Protein AF-A0A7K8Y4Y0-F1 (afdb_monomer_lite)

Foldseek 3Di:
DVVVVVVVVVVVVVVVVVVVVVVVVVVVVVVVVVVVVVVVVVVVVVVVVVVVVVVVVVVVVVVVVVVVVVVVVVVVVVVVVVVVVVVVVVVVVVVVVPDDDPDDDCVVVVVVVVVVVVVVVVVVVVVVVVVVVVVVVVVVVLVVLLVVVVVLVVVLVVLVVVLVVVVVVPPPPDDSDDDSLVVQDPDPSNDDPVSVVVNVVVVVVVVVVVVVVVVVVVDDDDPPCVVCVVVCVVCPPPVVVVVVVVVVVVVVVVVVVVVVVVVVVVVVVVVVVVVVVVVVVCCVVPVVD

Structure (mmCIF, N/CA/C/O backbone):
data_AF-A0A7K8Y4Y0-F1
#
_entry.id   AF-A0A7K8Y4Y0-F1
#
loop_
_atom_site.group_PDB
_atom_site.id
_atom_site.type_symbol
_atom_site.label_atom_id
_atom_site.label_alt_id
_atom_site.label_comp_id
_atom_site.label_asym_id
_atom_site.label_entity_id
_atom_site.label_seq_id
_atom_site.pdbx_PDB_ins_code
_atom_site.Cartn_x
_atom_site.Cartn_y
_atom_site.Cartn_z
_atom_site.occupancy
_atom_site.B_iso_or_equiv
_atom_site.auth_seq_id
_atom_site.auth_comp_id
_atom_site.auth_asym_id
_atom_site.auth_atom_id
_atom_site.pdbx_PDB_model_num
ATOM 1 N N . HIS A 1 1 ? -58.312 1.455 64.203 1.00 71.88 1 HIS A N 1
ATOM 2 C CA . HIS A 1 1 ? -57.094 0.709 63.830 1.00 71.88 1 HIS A CA 1
ATOM 3 C C . HIS A 1 1 ? -57.215 0.107 62.431 1.00 71.88 1 HIS A C 1
ATOM 5 O O . HIS A 1 1 ? -56.658 0.706 61.529 1.00 71.88 1 HIS A O 1
ATOM 11 N N . ILE A 1 2 ? -58.073 -0.893 62.187 1.00 87.62 2 ILE A N 1
ATOM 12 C CA . ILE A 1 2 ? -58.198 -1.578 60.873 1.00 87.62 2 ILE A CA 1
ATOM 13 C C . ILE A 1 2 ? -58.389 -0.634 59.663 1.00 87.62 2 ILE A C 1
ATOM 15 O O . ILE A 1 2 ? -57.735 -0.811 58.642 1.00 87.62 2 ILE A O 1
ATOM 19 N N . LYS A 1 3 ? -59.248 0.394 59.764 1.00 89.06 3 LYS A N 1
ATOM 20 C CA . LYS A 1 3 ? -59.457 1.369 58.670 1.00 89.06 3 LYS A CA 1
ATOM 21 C C . LYS A 1 3 ? -58.191 2.160 58.311 1.00 89.06 3 LYS A C 1
ATOM 23 O O . LYS A 1 3 ? -57.906 2.348 57.139 1.00 89.06 3 LYS A O 1
ATOM 28 N N . VAL A 1 4 ? -57.424 2.562 59.323 1.00 91.06 4 VAL A N 1
ATOM 29 C CA . VAL A 1 4 ? -56.179 3.327 59.150 1.00 91.06 4 VAL A CA 1
ATOM 30 C C . VAL A 1 4 ? -55.099 2.453 58.509 1.00 91.06 4 VAL A C 1
ATOM 32 O O . VAL A 1 4 ? -54.326 2.927 57.683 1.00 91.06 4 VAL A O 1
ATOM 35 N N . ASP A 1 5 ? -55.055 1.166 58.853 1.00 90.31 5 ASP A N 1
ATOM 36 C CA . ASP A 1 5 ? -54.092 0.225 58.273 1.00 90.31 5 ASP A CA 1
ATOM 37 C C . ASP A 1 5 ? -54.441 -0.119 56.812 1.00 90.31 5 ASP A C 1
ATOM 39 O O . ASP A 1 5 ? -53.549 -0.200 55.968 1.00 90.31 5 ASP A O 1
ATOM 43 N N . LEU A 1 6 ? -55.736 -0.218 56.483 1.00 92.88 6 LEU A N 1
ATOM 44 C CA . LEU A 1 6 ? -56.234 -0.333 55.104 1.00 92.88 6 LEU A CA 1
ATOM 45 C C . LEU A 1 6 ? -55.894 0.895 54.251 1.00 92.88 6 LEU A C 1
ATOM 47 O O . LEU A 1 6 ? -55.475 0.749 53.106 1.00 92.88 6 LEU A O 1
ATOM 51 N N . GLU A 1 7 ? -56.051 2.102 54.794 1.00 94.25 7 GLU A N 1
ATOM 52 C CA . GLU A 1 7 ? -55.698 3.345 54.097 1.00 94.25 7 GLU A CA 1
ATOM 53 C C . GLU A 1 7 ? -54.195 3.434 53.818 1.00 94.25 7 GLU A C 1
ATOM 55 O O . GLU A 1 7 ? -53.803 3.782 52.706 1.00 94.25 7 GLU A O 1
ATOM 60 N N . LYS A 1 8 ? -53.350 3.046 54.780 1.00 94.19 8 LYS A N 1
ATOM 61 C CA . LYS A 1 8 ? -51.895 2.958 54.577 1.00 94.19 8 LYS A CA 1
ATOM 62 C C . LYS A 1 8 ? -51.529 1.940 53.499 1.00 94.19 8 LYS A C 1
ATOM 64 O O . LYS A 1 8 ? -50.696 2.242 52.654 1.00 94.19 8 LYS A O 1
ATOM 69 N N . LEU A 1 9 ? -52.155 0.760 53.507 1.00 95.12 9 LEU A N 1
ATOM 70 C CA . LEU A 1 9 ? -51.919 -0.272 52.493 1.00 95.12 9 LEU A CA 1
ATOM 71 C C . LEU A 1 9 ? -52.354 0.190 51.095 1.00 95.12 9 LEU A C 1
ATOM 73 O O . LEU A 1 9 ? -51.682 -0.091 50.107 1.00 95.12 9 LEU A O 1
ATOM 77 N N . LYS A 1 10 ? -53.462 0.930 51.007 1.00 95.88 10 LYS A N 1
ATOM 78 C CA . LYS A 1 10 ? -53.913 1.524 49.749 1.00 95.88 10 LYS A CA 1
ATOM 79 C C . LYS A 1 10 ? -52.915 2.564 49.236 1.00 95.88 10 LYS A C 1
ATOM 81 O O . LYS A 1 10 ? -52.526 2.507 48.079 1.00 95.88 10 LYS A O 1
ATOM 86 N N . GLN A 1 11 ? -52.445 3.460 50.104 1.00 96.12 11 GLN A N 1
ATOM 87 C CA . GLN A 1 11 ? -51.452 4.475 49.738 1.00 96.12 11 GLN A CA 1
ATOM 88 C C . GLN A 1 11 ? -50.125 3.860 49.279 1.00 96.12 11 GLN A C 1
ATOM 90 O O . GLN A 1 11 ? -49.528 4.344 48.320 1.00 96.12 11 GLN A O 1
ATOM 95 N N . THR A 1 12 ? -49.655 2.792 49.933 1.00 95.25 12 THR A N 1
ATOM 96 C CA . THR A 1 12 ? -48.433 2.104 49.495 1.00 95.25 12 THR A CA 1
ATOM 97 C C . THR A 1 12 ? -48.635 1.402 48.160 1.00 95.25 12 THR A C 1
ATOM 99 O O . THR A 1 12 ? -47.739 1.457 47.323 1.00 95.25 12 THR A O 1
ATOM 102 N N . TYR A 1 13 ? -49.796 0.786 47.930 1.00 96.31 13 TYR A N 1
ATOM 103 C CA . TYR A 1 13 ? -50.128 0.178 46.644 1.00 96.31 13 TYR A CA 1
ATOM 104 C C . TYR A 1 13 ? -50.192 1.220 45.518 1.00 96.31 13 TYR A C 1
ATOM 106 O O . TYR A 1 13 ? -49.522 1.049 44.502 1.00 96.31 13 TYR A O 1
ATOM 114 N N . ASP A 1 14 ? -50.908 2.328 45.727 1.00 97.00 14 ASP A N 1
ATOM 115 C CA . ASP A 1 14 ? -51.029 3.416 44.750 1.00 97.00 14 ASP A CA 1
ATOM 116 C C . ASP A 1 14 ? -49.648 4.012 44.412 1.00 97.00 14 ASP A C 1
ATOM 118 O O . ASP A 1 14 ? -49.336 4.245 43.245 1.00 97.00 14 ASP A O 1
ATOM 122 N N . TRP A 1 15 ? -48.771 4.176 45.411 1.00 96.44 15 TRP A N 1
ATOM 123 C CA . TRP A 1 15 ? -47.392 4.632 45.201 1.00 96.44 15 TRP A CA 1
ATOM 124 C C . TRP A 1 15 ? -46.554 3.639 44.382 1.00 96.44 15 TRP A C 1
ATOM 126 O O . TRP A 1 15 ? -45.823 4.038 43.474 1.00 96.44 15 TRP A O 1
ATOM 136 N N . GLN A 1 16 ? -46.650 2.338 44.678 1.00 96.00 16 GLN A N 1
ATOM 137 C CA . GLN A 1 16 ? -45.953 1.306 43.901 1.00 96.00 16 GLN A CA 1
ATOM 138 C C . GLN A 1 16 ? -46.466 1.263 42.461 1.00 96.00 16 GLN A C 1
ATOM 140 O O . GLN A 1 16 ? -45.670 1.113 41.534 1.00 96.00 16 GLN A O 1
ATOM 145 N N . GLN A 1 17 ? -47.776 1.424 42.267 1.00 95.75 17 GLN A N 1
ATOM 146 C CA . GLN A 1 17 ? -48.387 1.431 40.947 1.00 95.75 17 GLN A CA 1
ATOM 147 C C . GLN A 1 17 ? -47.933 2.643 40.124 1.00 95.75 17 GLN A C 1
ATOM 149 O O . GLN A 1 17 ? -47.466 2.456 39.003 1.00 95.75 17 GLN A O 1
ATOM 154 N N . GLN A 1 18 ? -47.931 3.848 40.701 1.00 97.25 18 GLN A N 1
ATOM 155 C CA . GLN A 1 18 ? -47.386 5.044 40.045 1.00 97.25 18 GLN A CA 1
ATOM 156 C C . GLN A 1 18 ? -45.913 4.867 39.664 1.00 97.25 18 GLN A C 1
ATOM 158 O O . GLN A 1 18 ? -45.517 5.160 38.540 1.00 97.25 18 GLN A O 1
ATOM 163 N N . LYS A 1 19 ? -45.097 4.299 40.560 1.00 97.69 19 LYS A N 1
ATOM 164 C CA . LYS A 1 19 ? -43.681 4.034 40.280 1.00 97.69 19 LYS A CA 1
ATOM 165 C C . LYS A 1 19 ? -43.483 3.033 39.137 1.00 97.69 19 LYS A C 1
ATOM 167 O O . LYS A 1 19 ? -42.515 3.140 38.383 1.00 97.69 19 LYS A O 1
ATOM 172 N N . LEU A 1 20 ? -44.353 2.030 39.014 1.00 97.00 20 LEU A N 1
ATOM 173 C CA . LEU A 1 20 ? -44.316 1.087 37.894 1.00 97.00 20 LEU A CA 1
ATOM 174 C C . LEU A 1 20 ? -44.742 1.758 36.586 1.00 97.00 20 LEU A C 1
ATOM 176 O O . LEU A 1 20 ? -44.062 1.571 35.581 1.00 97.00 20 LEU A O 1
ATOM 180 N N . GLU A 1 21 ? -45.802 2.564 36.606 1.00 97.19 21 GLU A N 1
ATOM 181 C CA . GLU A 1 21 ? -46.273 3.330 35.446 1.00 97.19 21 GLU A CA 1
ATOM 182 C C . GLU A 1 21 ? -45.193 4.299 34.942 1.00 97.19 21 GLU A C 1
ATOM 184 O O . GLU A 1 21 ? -44.878 4.306 33.754 1.00 97.19 21 GLU A O 1
ATOM 189 N N . GLU A 1 22 ? -44.532 5.032 35.840 1.00 97.19 22 GLU A N 1
ATOM 190 C CA . GLU A 1 22 ? -43.395 5.896 35.500 1.00 97.19 22 GLU A CA 1
ATOM 191 C C . GLU A 1 22 ? -42.244 5.110 34.860 1.00 97.19 22 GLU A C 1
ATOM 193 O O . GLU A 1 22 ? -41.694 5.531 33.841 1.00 97.19 22 GLU A O 1
ATOM 198 N N . ARG A 1 23 ? -41.891 3.940 35.410 1.00 97.56 23 ARG A N 1
ATOM 199 C CA . ARG A 1 23 ? -40.841 3.084 34.834 1.00 97.56 23 ARG A CA 1
ATOM 200 C C . ARG A 1 23 ? -41.213 2.568 33.449 1.00 97.56 23 ARG A C 1
ATOM 202 O O . ARG A 1 23 ? -40.344 2.523 32.583 1.00 97.56 23 ARG A O 1
ATOM 209 N N . VAL A 1 24 ? -42.470 2.182 33.234 1.00 97.56 24 VAL A N 1
ATOM 210 C CA . VAL A 1 24 ? -42.957 1.751 31.916 1.00 97.56 24 VAL A CA 1
ATOM 211 C C . VAL A 1 24 ? -42.871 2.904 30.922 1.00 97.56 24 VAL A C 1
ATOM 213 O O . VAL A 1 24 ? -42.318 2.717 29.843 1.00 97.56 24 VAL A O 1
ATOM 216 N N . LEU A 1 25 ? -43.294 4.109 31.310 1.00 98.06 25 LEU A N 1
ATOM 217 C CA . LEU A 1 25 ? -43.200 5.295 30.457 1.00 98.06 25 LEU A CA 1
ATOM 218 C C . LEU A 1 25 ? -41.751 5.645 30.086 1.00 98.06 25 LEU A C 1
ATOM 220 O O . LEU A 1 25 ? -41.491 6.033 28.947 1.00 98.06 25 LEU A O 1
ATOM 224 N N . VAL A 1 26 ? -40.798 5.512 31.016 1.00 97.94 26 VAL A N 1
ATOM 225 C CA . VAL A 1 26 ? -39.369 5.716 30.715 1.00 97.94 26 VAL A CA 1
ATOM 226 C C . VAL A 1 26 ? -38.868 4.654 29.735 1.00 97.94 26 VAL A C 1
ATOM 228 O O . VAL A 1 26 ? -38.297 5.013 28.707 1.00 97.94 26 VAL A O 1
ATOM 231 N N . MET A 1 27 ? -39.149 3.371 29.984 1.00 97.19 27 MET A N 1
ATOM 232 C CA . MET A 1 27 ? -38.742 2.287 29.080 1.00 97.19 27 MET A CA 1
ATOM 233 C C . MET A 1 27 ? -39.359 2.425 27.679 1.00 97.19 27 MET A C 1
ATOM 235 O O . MET A 1 27 ? -38.704 2.127 26.683 1.00 97.19 27 MET A O 1
ATOM 239 N N . GLU A 1 28 ? -40.606 2.889 27.569 1.00 96.94 28 GLU A N 1
ATOM 240 C CA . GLU A 1 28 ? -41.256 3.140 26.279 1.00 96.94 28 GLU A CA 1
ATOM 241 C C . GLU A 1 28 ? -40.580 4.272 25.499 1.00 96.94 28 GLU A C 1
ATOM 243 O O . GLU A 1 28 ? -40.384 4.140 24.287 1.00 96.94 28 GLU A O 1
ATOM 248 N N . LYS A 1 29 ? -40.179 5.356 26.178 1.00 97.56 29 LYS A N 1
ATOM 249 C CA . LYS A 1 29 ? -39.416 6.450 25.558 1.00 97.56 29 LYS A CA 1
ATOM 250 C C . LYS A 1 29 ? -38.047 5.975 25.083 1.00 97.56 29 LYS A C 1
ATOM 252 O O . LYS A 1 29 ? -37.715 6.179 23.918 1.00 97.56 29 LYS A O 1
ATOM 257 N N . GLU A 1 30 ? -37.305 5.266 25.932 1.00 96.50 30 GLU A N 1
ATOM 258 C CA . GLU A 1 30 ? -36.001 4.691 25.575 1.00 96.50 30 GLU A CA 1
ATOM 259 C C . GLU A 1 30 ? -36.117 3.735 24.377 1.00 96.50 30 GLU A C 1
ATOM 261 O O . GLU A 1 30 ? -35.302 3.773 23.453 1.00 96.50 30 GLU A O 1
ATOM 266 N N . LEU A 1 31 ? -37.174 2.916 24.328 1.00 97.31 31 LEU A N 1
ATOM 267 C CA . LEU A 1 31 ? -37.431 2.017 23.20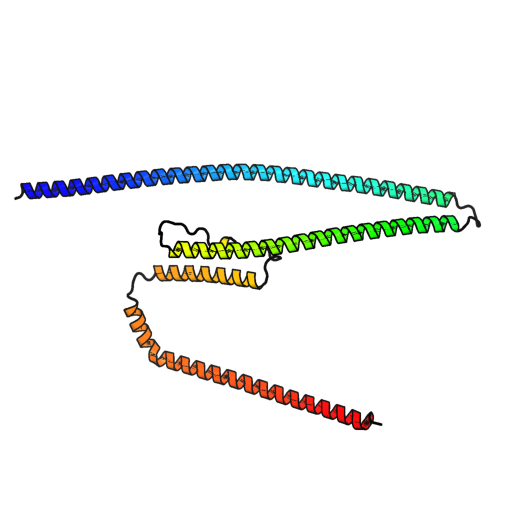5 1.00 97.31 31 LEU A CA 1
ATOM 268 C C . LEU A 1 31 ? -37.736 2.781 21.908 1.00 97.31 31 LEU A C 1
ATOM 270 O O . LEU A 1 31 ? -37.295 2.367 20.833 1.00 97.31 31 LEU A O 1
ATOM 274 N N . GLN A 1 32 ? -38.507 3.868 21.974 1.00 97.06 32 GLN A N 1
ATOM 275 C CA . GLN A 1 32 ? -38.792 4.707 20.807 1.00 97.06 32 GLN A CA 1
ATOM 276 C C . GLN A 1 32 ? -37.529 5.406 20.294 1.00 97.06 32 GLN A C 1
ATOM 278 O O . GLN A 1 32 ? -37.281 5.400 19.086 1.00 97.06 32 GLN A O 1
ATOM 283 N N . GLU A 1 33 ? -36.700 5.935 21.191 1.00 97.12 33 GLU A N 1
ATOM 284 C CA . GLU A 1 33 ? -35.416 6.551 20.849 1.00 97.12 33 GLU A CA 1
ATOM 285 C C . GLU A 1 33 ? -34.460 5.533 20.213 1.00 97.12 33 GLU A C 1
ATOM 287 O O . GLU A 1 33 ? -33.914 5.786 19.136 1.00 97.12 33 GLU A O 1
ATOM 292 N N . ALA A 1 34 ? -34.334 4.335 20.791 1.00 96.31 34 ALA A N 1
ATOM 293 C CA . ALA A 1 34 ? -33.519 3.258 20.231 1.00 96.31 34 ALA A CA 1
ATOM 294 C C . ALA A 1 34 ? -33.995 2.829 18.832 1.00 96.31 34 ALA A C 1
ATOM 296 O O . ALA A 1 34 ? -33.180 2.591 17.933 1.00 96.31 34 ALA A O 1
ATOM 297 N N . LYS A 1 35 ? -35.315 2.777 18.602 1.00 97.44 35 LYS A N 1
ATOM 298 C CA . LYS A 1 35 ? -35.889 2.498 17.275 1.00 97.44 35 LYS A CA 1
ATOM 299 C C . LYS A 1 35 ? -35.577 3.611 16.276 1.00 97.44 35 LYS A C 1
ATOM 301 O O . LYS A 1 35 ? -35.200 3.305 15.147 1.00 97.44 35 LYS A O 1
ATOM 306 N N . ALA A 1 36 ? -35.682 4.876 16.680 1.00 97.31 36 ALA A N 1
ATOM 307 C CA . ALA A 1 36 ? -35.348 6.014 15.827 1.00 97.31 36 ALA A CA 1
ATOM 308 C C . ALA A 1 36 ? -33.860 6.015 15.437 1.00 97.31 36 ALA A C 1
ATOM 310 O O . ALA A 1 36 ? -33.528 6.163 14.262 1.00 97.31 36 ALA A O 1
ATOM 311 N N . VAL A 1 37 ? -32.959 5.771 16.394 1.00 97.50 37 VAL A N 1
ATOM 312 C CA . VAL A 1 37 ? -31.513 5.653 16.136 1.00 97.50 37 VAL A CA 1
ATOM 313 C C . VAL A 1 37 ? -31.217 4.495 15.181 1.00 97.50 37 VAL A C 1
ATOM 315 O O . VAL A 1 37 ? -30.437 4.666 14.244 1.00 97.50 37 VAL A O 1
ATOM 318 N N . THR A 1 38 ? -31.872 3.347 15.369 1.00 96.38 38 THR A N 1
ATOM 319 C CA . THR A 1 38 ? -31.721 2.177 14.488 1.00 96.38 38 THR A CA 1
ATOM 320 C C . THR A 1 38 ? -32.231 2.451 13.070 1.00 96.38 38 THR A C 1
ATOM 322 O O . THR A 1 38 ? -31.584 2.080 12.094 1.00 96.38 38 THR A O 1
ATOM 325 N N . GLY A 1 39 ? -33.363 3.144 12.924 1.00 97.50 39 GLY A N 1
ATOM 326 C CA . GLY A 1 39 ? -33.871 3.562 11.615 1.00 97.50 39 GLY A CA 1
ATOM 327 C C . GLY A 1 39 ? -32.926 4.541 10.911 1.00 97.50 39 GLY A C 1
ATOM 328 O O . GLY A 1 39 ? -32.612 4.371 9.734 1.00 97.50 39 GLY A O 1
ATOM 329 N N . ASN A 1 40 ? -32.396 5.519 11.648 1.00 97.00 40 ASN A N 1
ATOM 330 C CA . ASN A 1 40 ? -31.439 6.490 11.120 1.00 97.00 40 ASN A CA 1
ATOM 331 C C . ASN A 1 40 ? -30.119 5.829 10.692 1.00 97.00 40 ASN A C 1
ATOM 333 O O . ASN A 1 40 ? -29.533 6.215 9.679 1.00 97.00 40 ASN A O 1
ATOM 337 N N . SER A 1 41 ? -29.626 4.839 11.444 1.00 95.38 41 SER A N 1
ATOM 338 C CA . SER A 1 41 ? -28.418 4.099 11.063 1.00 95.38 41 SER A CA 1
ATOM 339 C C . SER A 1 41 ? -28.653 3.235 9.823 1.00 95.38 41 SER A C 1
ATOM 341 O O . SER A 1 41 ? -27.812 3.233 8.927 1.00 95.38 41 SER A O 1
ATOM 343 N N . GLN A 1 42 ? -29.815 2.586 9.706 1.00 96.44 42 GLN A N 1
ATOM 344 C CA . GLN A 1 42 ? -30.203 1.847 8.501 1.00 96.44 42 GLN A CA 1
ATOM 345 C C . GLN A 1 42 ? -30.287 2.751 7.264 1.00 96.44 42 GLN A C 1
ATOM 347 O O . GLN A 1 42 ? -29.740 2.395 6.224 1.00 96.44 42 GLN A O 1
ATOM 352 N N . GLN A 1 43 ? -30.904 3.932 7.369 1.00 97.44 43 GLN A N 1
ATOM 353 C CA . GLN A 1 43 ? -30.962 4.895 6.261 1.00 97.44 43 GLN A CA 1
ATOM 354 C C . GLN A 1 43 ? -29.561 5.323 5.807 1.00 97.44 43 GLN A C 1
ATOM 356 O O . GLN A 1 43 ? -29.253 5.239 4.620 1.00 97.44 43 GLN A O 1
ATOM 361 N N . LYS A 1 44 ? -28.674 5.670 6.750 1.00 98.12 44 LYS A N 1
ATOM 362 C CA . LYS A 1 44 ? -27.274 6.009 6.442 1.00 98.12 44 LYS A CA 1
ATOM 363 C C . LYS A 1 44 ? -26.528 4.862 5.761 1.00 98.12 44 LYS A C 1
ATOM 365 O O . LYS A 1 44 ? -25.754 5.106 4.839 1.00 98.12 44 LYS A O 1
ATOM 370 N N . LEU A 1 45 ? -26.752 3.616 6.186 1.00 97.50 45 LEU A N 1
ATOM 371 C CA . LEU A 1 45 ? -26.154 2.444 5.539 1.00 97.50 45 LEU A CA 1
ATOM 372 C C . LEU A 1 45 ? -26.638 2.287 4.093 1.00 97.50 45 LEU A C 1
ATOM 374 O O . LEU A 1 45 ? -25.831 2.004 3.208 1.00 97.50 45 LEU A O 1
ATOM 378 N N . VAL A 1 46 ? -27.930 2.508 3.833 1.00 98.00 46 VAL A N 1
ATOM 379 C CA . VAL A 1 46 ? -28.488 2.461 2.474 1.00 98.00 46 VAL A CA 1
ATOM 380 C C . VAL A 1 46 ? -27.890 3.568 1.604 1.00 98.00 46 VAL A C 1
ATOM 382 O O . VAL A 1 46 ? -27.417 3.278 0.505 1.00 98.00 46 VAL A O 1
ATOM 385 N N . GLU A 1 47 ? -27.820 4.803 2.100 1.00 97.75 47 GLU A N 1
ATOM 386 C CA . GLU A 1 47 ? -27.189 5.928 1.394 1.00 97.75 47 GLU A CA 1
ATOM 387 C C . GLU A 1 47 ? -25.723 5.633 1.048 1.00 97.75 47 GLU A C 1
ATOM 389 O O . GLU A 1 47 ? -25.307 5.782 -0.103 1.00 97.75 47 GLU A O 1
ATOM 394 N N . GLN A 1 48 ? -24.948 5.137 2.016 1.00 97.94 48 GLN A N 1
ATOM 395 C CA . GLN A 1 48 ? -23.554 4.746 1.799 1.00 97.94 48 GLN A CA 1
ATOM 396 C C . GLN A 1 48 ? -23.431 3.617 0.772 1.00 97.94 48 GLN A C 1
ATOM 398 O O . GLN A 1 48 ? -22.555 3.672 -0.092 1.00 97.94 48 GLN A O 1
ATOM 403 N N . SER A 1 49 ? -24.316 2.617 0.816 1.00 97.06 49 SER A N 1
ATOM 404 C CA . SER A 1 49 ? -24.318 1.521 -0.157 1.00 97.06 49 SER A CA 1
ATOM 405 C C . SER A 1 49 ? -24.607 2.010 -1.582 1.00 97.06 49 SER A C 1
ATOM 407 O O . SER A 1 49 ? -23.934 1.585 -2.521 1.00 97.06 49 SER A O 1
ATOM 409 N N . ALA A 1 50 ? -25.527 2.965 -1.748 1.00 98.12 50 ALA A N 1
ATOM 410 C CA . ALA A 1 50 ? -25.845 3.561 -3.042 1.00 98.12 50 ALA A CA 1
ATOM 411 C C . ALA A 1 50 ? -24.659 4.362 -3.602 1.00 98.12 50 ALA A C 1
ATOM 413 O O . ALA A 1 50 ? -24.302 4.210 -4.773 1.00 98.12 50 ALA A O 1
ATOM 414 N N . VAL A 1 51 ? -23.992 5.155 -2.754 1.00 98.19 51 VAL A N 1
ATOM 415 C CA . VAL A 1 51 ? -22.781 5.893 -3.143 1.00 98.19 51 VAL A CA 1
ATOM 416 C C . VAL A 1 51 ? -21.668 4.928 -3.551 1.00 98.19 51 VAL A C 1
ATOM 418 O O . VAL A 1 51 ? -21.098 5.090 -4.628 1.00 98.19 51 VAL A O 1
ATOM 421 N N . LEU A 1 52 ? -21.403 3.882 -2.764 1.00 97.94 52 LEU A N 1
ATOM 422 C CA . LEU A 1 52 ? -20.384 2.880 -3.092 1.00 97.94 52 LEU A CA 1
ATOM 423 C C . LEU A 1 52 ? -20.647 2.186 -4.434 1.00 97.94 52 LEU A C 1
ATOM 425 O O . LEU A 1 52 ? -19.710 1.976 -5.204 1.00 97.94 52 LEU A O 1
ATOM 429 N N . LEU A 1 53 ? -21.904 1.861 -4.741 1.00 97.81 53 LEU A N 1
ATOM 430 C CA . LEU A 1 53 ? -22.273 1.276 -6.031 1.00 97.81 53 LEU A CA 1
ATOM 431 C C . LEU A 1 53 ? -22.023 2.249 -7.190 1.00 97.81 53 LEU A C 1
ATOM 433 O O . LEU A 1 53 ? -21.460 1.845 -8.207 1.00 97.81 53 LEU A O 1
ATOM 437 N N . SER A 1 54 ? -22.365 3.531 -7.024 1.00 97.69 54 SER A N 1
ATOM 438 C CA . SER A 1 54 ? -22.090 4.555 -8.042 1.00 97.69 54 SER A CA 1
ATOM 439 C C . SER A 1 54 ? -20.587 4.738 -8.290 1.00 97.69 54 SER A C 1
ATOM 441 O O . SER A 1 54 ? -20.144 4.704 -9.437 1.00 97.69 54 SER A O 1
ATOM 443 N N . CYS A 1 55 ? -19.779 4.807 -7.226 1.00 96.88 55 CYS A N 1
ATOM 444 C CA . CYS A 1 55 ? -18.323 4.868 -7.324 1.00 96.88 55 CYS A CA 1
ATOM 445 C C . CYS A 1 55 ? -17.737 3.619 -7.995 1.00 96.88 55 CYS A C 1
ATOM 447 O O . CYS A 1 55 ? -16.804 3.727 -8.786 1.00 96.88 55 CYS A O 1
ATOM 449 N N . ARG A 1 56 ? -18.289 2.430 -7.717 1.00 98.12 56 ARG A N 1
ATOM 450 C CA . ARG A 1 56 ? -17.865 1.182 -8.365 1.00 98.12 56 ARG A CA 1
ATOM 451 C C . ARG A 1 56 ? -18.150 1.191 -9.868 1.00 98.12 56 ARG A C 1
ATOM 453 O O . ARG A 1 56 ? -17.296 0.744 -10.626 1.00 98.12 56 ARG A O 1
ATOM 460 N N . SER A 1 57 ? -19.303 1.709 -10.294 1.00 97.69 57 SER A N 1
ATOM 461 C CA . SER A 1 57 ? -19.629 1.869 -11.721 1.00 97.69 57 SER A CA 1
ATOM 462 C C . SER A 1 57 ? -18.645 2.813 -12.411 1.00 97.69 57 SER A C 1
ATOM 464 O O . SER A 1 57 ? -18.060 2.460 -13.430 1.00 97.69 57 SER A O 1
ATOM 466 N N . GLN A 1 58 ? -18.387 3.978 -11.809 1.00 98.06 58 GLN A N 1
ATOM 467 C CA . GLN A 1 58 ? -17.436 4.957 -12.346 1.00 98.06 58 GLN A CA 1
ATOM 468 C C . GLN A 1 58 ? -16.016 4.391 -12.449 1.00 98.06 58 GLN A C 1
ATOM 470 O O . GLN A 1 58 ? -15.318 4.641 -13.427 1.00 98.06 58 GLN A O 1
ATOM 475 N N . LEU A 1 59 ? -15.584 3.601 -11.461 1.00 97.56 59 LEU A N 1
ATOM 476 C CA . LEU A 1 59 ? -14.291 2.925 -11.514 1.00 97.56 59 LEU A CA 1
ATOM 477 C C . LEU A 1 59 ? -14.207 1.984 -12.724 1.00 97.56 59 LEU A C 1
ATOM 479 O O . LEU A 1 59 ? -13.229 2.042 -13.463 1.00 97.56 59 LEU A O 1
ATOM 483 N N . GLN A 1 60 ? -15.241 1.172 -12.958 1.00 98.31 60 GLN A N 1
ATOM 484 C CA . GLN A 1 60 ? -15.290 0.258 -14.104 1.00 98.31 60 GLN A CA 1
ATOM 485 C C . GLN A 1 60 ? -15.279 1.001 -15.446 1.00 98.31 60 GLN A C 1
ATOM 487 O O . GLN A 1 60 ? -14.609 0.566 -16.383 1.00 98.31 60 GLN A O 1
ATOM 492 N N . GLU A 1 61 ? -15.983 2.130 -15.545 1.00 98.12 61 GLU A N 1
ATOM 493 C CA . GLU A 1 61 ? -15.968 2.987 -16.736 1.00 98.12 61 GLU A CA 1
ATOM 494 C C . GLU A 1 61 ? -14.559 3.527 -17.017 1.00 98.12 61 GLU A C 1
ATOM 496 O O . GLU A 1 61 ? -14.040 3.368 -18.123 1.00 98.12 61 GLU A O 1
ATOM 501 N N . VAL A 1 62 ? -13.894 4.083 -16.000 1.00 97.81 62 VAL A N 1
ATOM 502 C CA . VAL A 1 62 ? -12.528 4.613 -16.126 1.00 97.81 62 VAL A CA 1
ATOM 503 C C . VAL A 1 62 ? -11.518 3.503 -16.438 1.00 97.81 62 VAL A C 1
ATOM 505 O O . VAL A 1 62 ? -10.593 3.706 -17.227 1.00 97.81 62 VAL A O 1
ATOM 508 N N . GLU A 1 63 ? -11.680 2.310 -15.866 1.00 97.62 63 GLU A N 1
ATOM 509 C CA . GLU A 1 63 ? -10.859 1.138 -16.190 1.00 97.62 63 GLU A CA 1
ATOM 510 C C . GLU A 1 63 ? -11.023 0.721 -17.660 1.00 97.62 63 GLU A C 1
ATOM 512 O O . GLU A 1 63 ? -10.027 0.474 -18.352 1.00 97.62 63 GLU A O 1
ATOM 517 N N . ALA A 1 64 ? -12.258 0.705 -18.169 1.00 98.00 64 ALA A N 1
ATOM 518 C CA . ALA A 1 64 ? -12.539 0.413 -19.570 1.00 98.00 64 ALA A CA 1
ATOM 519 C C . ALA A 1 64 ? -11.930 1.475 -20.502 1.00 98.00 64 ALA A C 1
ATOM 521 O O . ALA A 1 64 ? -11.271 1.125 -21.487 1.00 98.00 64 ALA A O 1
ATOM 522 N N . GLU A 1 65 ? -12.058 2.762 -20.178 1.00 98.12 65 GLU A N 1
ATOM 523 C CA . GLU A 1 65 ? -11.422 3.848 -20.931 1.00 98.12 65 GLU A CA 1
ATOM 524 C C . GLU A 1 65 ? -9.895 3.742 -20.928 1.00 98.12 65 GLU A C 1
ATOM 526 O O . GLU A 1 65 ? -9.262 3.890 -21.976 1.00 98.12 65 GLU A O 1
ATOM 531 N N . ASN A 1 66 ? -9.291 3.416 -19.784 1.00 97.62 66 ASN A N 1
ATOM 532 C CA . ASN A 1 66 ? -7.851 3.205 -19.676 1.00 97.62 66 ASN A CA 1
ATOM 533 C C . ASN A 1 66 ? -7.402 2.055 -20.588 1.00 97.62 66 ASN A C 1
ATOM 535 O O . ASN A 1 66 ? -6.467 2.218 -21.373 1.00 97.62 66 ASN A O 1
ATOM 539 N N . SER A 1 67 ? -8.121 0.929 -20.576 1.00 97.81 67 SER A N 1
ATOM 540 C CA . SER A 1 67 ? -7.831 -0.198 -21.471 1.00 97.81 67 SER A CA 1
ATOM 541 C C . SER A 1 67 ? -7.919 0.199 -22.954 1.00 97.81 67 SER A C 1
ATOM 543 O O . SER A 1 67 ? -7.031 -0.129 -23.746 1.00 97.81 67 SER A O 1
ATOM 545 N N . ARG A 1 68 ? -8.925 1.003 -23.326 1.00 98.44 68 ARG A N 1
ATOM 546 C CA . ARG A 1 68 ? -9.107 1.518 -24.688 1.00 98.44 68 ARG A CA 1
ATOM 547 C C . ARG A 1 68 ? -7.972 2.456 -25.100 1.00 98.44 68 ARG A C 1
ATOM 549 O O . ARG A 1 68 ? -7.449 2.337 -26.208 1.00 98.44 68 ARG A O 1
ATOM 556 N N . LEU A 1 69 ? -7.566 3.371 -24.222 1.00 98.06 69 LEU A N 1
ATOM 557 C CA . LEU A 1 69 ? -6.453 4.289 -24.476 1.00 98.06 69 LEU A CA 1
ATOM 558 C C . LEU A 1 69 ? -5.118 3.547 -24.590 1.00 98.06 69 LEU A C 1
ATOM 560 O O . LEU A 1 69 ? -4.309 3.874 -25.460 1.00 98.06 69 LEU A O 1
ATOM 564 N N . GLN A 1 70 ? -4.898 2.513 -23.775 1.00 96.56 70 GLN A N 1
ATOM 565 C CA . GLN A 1 70 ? -3.714 1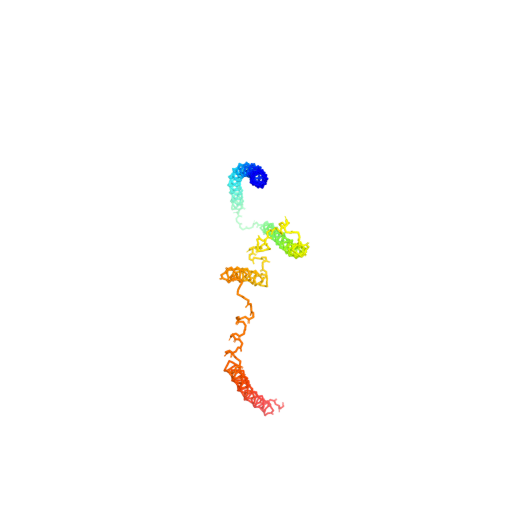.661 -23.878 1.00 96.56 70 GLN A CA 1
ATOM 566 C C . GLN A 1 70 ? -3.640 0.943 -25.227 1.00 96.56 70 GLN A C 1
ATOM 568 O O . GLN A 1 70 ? -2.567 0.897 -25.832 1.00 96.56 70 GLN A O 1
ATOM 573 N N . LEU A 1 71 ? -4.761 0.409 -25.724 1.00 98.19 71 LEU A N 1
ATOM 574 C CA . LEU A 1 71 ? -4.817 -0.191 -27.059 1.00 98.19 71 LEU A CA 1
ATOM 575 C C . LEU A 1 71 ? -4.507 0.843 -28.143 1.00 98.19 71 LEU A C 1
ATOM 577 O O . LEU A 1 71 ? -3.652 0.596 -28.992 1.00 98.19 71 LEU A O 1
ATOM 581 N N . ARG A 1 72 ? -5.099 2.039 -28.057 1.00 97.94 72 ARG A N 1
ATOM 582 C CA . ARG A 1 72 ? -4.850 3.100 -29.037 1.00 97.94 72 ARG A CA 1
ATOM 583 C C . ARG A 1 72 ? -3.387 3.545 -29.072 1.00 97.94 72 ARG A C 1
ATOM 585 O O . ARG A 1 72 ? -2.848 3.815 -30.143 1.00 97.94 72 ARG A O 1
ATOM 592 N N . LEU A 1 73 ? -2.732 3.602 -27.914 1.00 97.38 73 LEU A N 1
ATOM 593 C CA . LEU A 1 73 ? -1.306 3.909 -27.819 1.00 97.38 73 LEU A CA 1
ATOM 594 C C . LEU A 1 73 ? -0.450 2.810 -28.462 1.00 97.38 73 LEU A C 1
ATOM 596 O O . LEU A 1 73 ? 0.521 3.131 -29.145 1.00 97.38 73 LEU A O 1
ATOM 600 N N . LYS A 1 74 ? -0.813 1.532 -28.281 1.00 97.62 74 LYS A N 1
ATOM 601 C CA . LYS A 1 74 ? -0.120 0.405 -28.926 1.00 97.62 74 LYS A CA 1
ATOM 602 C C . LYS A 1 74 ? -0.230 0.482 -30.446 1.00 97.62 74 LYS A C 1
ATOM 604 O O . LYS A 1 74 ? 0.810 0.449 -31.097 1.00 97.62 74 LYS A O 1
ATOM 609 N N . GLU A 1 75 ? -1.439 0.659 -30.980 1.00 97.44 75 GLU A N 1
ATOM 610 C CA . GLU A 1 75 ? -1.687 0.834 -32.421 1.00 97.44 75 GLU A CA 1
ATOM 611 C C . GLU A 1 75 ? -0.841 1.971 -32.993 1.00 97.44 75 GLU A C 1
ATOM 613 O O . GLU A 1 75 ? -0.065 1.768 -33.921 1.00 97.44 75 GLU A O 1
ATOM 618 N N . LEU A 1 76 ? -0.916 3.153 -32.375 1.00 97.56 76 LEU A N 1
ATOM 619 C CA . LEU A 1 76 ? -0.182 4.318 -32.848 1.00 97.56 76 LEU A CA 1
ATOM 620 C C . LEU A 1 76 ? 1.338 4.101 -32.767 1.00 97.56 76 LEU A C 1
ATOM 622 O O . LEU A 1 76 ? 2.076 4.515 -33.659 1.00 97.56 76 LEU A O 1
ATOM 626 N N . SER A 1 77 ? 1.823 3.438 -31.712 1.00 95.19 77 SER A N 1
ATOM 627 C CA . SER A 1 77 ? 3.243 3.098 -31.588 1.00 95.19 77 SER A CA 1
ATOM 628 C C . SER A 1 77 ? 3.705 2.153 -32.694 1.00 95.19 77 SER A C 1
ATOM 630 O O . SER A 1 77 ? 4.820 2.303 -33.191 1.00 95.19 77 SER A O 1
ATOM 632 N N . GLU A 1 78 ? 2.854 1.209 -33.092 1.00 97.19 78 GLU A N 1
ATOM 633 C CA . GLU A 1 78 ? 3.151 0.268 -34.163 1.00 97.19 78 GLU A CA 1
ATOM 634 C C . GLU A 1 78 ? 3.134 0.963 -35.521 1.00 97.19 78 GLU A C 1
ATOM 636 O O . GLU A 1 78 ? 4.099 0.837 -36.266 1.00 97.19 78 GLU A O 1
ATOM 641 N N . ASP A 1 79 ? 2.147 1.822 -35.786 1.00 96.50 79 ASP A N 1
ATOM 642 C CA . ASP A 1 79 ? 2.110 2.658 -36.990 1.00 96.50 79 ASP A CA 1
ATOM 643 C C . ASP A 1 79 ? 3.388 3.498 -37.140 1.00 96.50 79 ASP A C 1
ATOM 645 O O . ASP A 1 79 ? 3.967 3.584 -38.229 1.00 96.50 79 ASP A O 1
ATOM 649 N N . TYR A 1 80 ? 3.870 4.102 -36.045 1.00 94.50 80 TYR A N 1
ATOM 650 C CA . TYR A 1 80 ? 5.136 4.837 -36.051 1.00 94.50 80 TYR A CA 1
ATOM 651 C C . TYR A 1 80 ? 6.330 3.926 -36.345 1.00 94.50 80 TYR A C 1
ATOM 653 O O . TYR A 1 80 ? 7.185 4.300 -37.151 1.00 94.50 80 TYR A O 1
ATOM 661 N N . ARG A 1 81 ? 6.393 2.729 -35.746 1.00 95.19 81 ARG A N 1
ATOM 662 C CA . ARG A 1 81 ? 7.451 1.748 -36.040 1.00 95.19 81 ARG A CA 1
ATOM 663 C C . ARG A 1 81 ? 7.414 1.303 -37.499 1.00 95.19 81 ARG A C 1
ATOM 665 O O . ARG A 1 81 ? 8.463 1.289 -38.139 1.00 95.19 81 ARG A O 1
ATOM 672 N N . CYS A 1 82 ? 6.236 1.008 -38.049 1.00 94.06 82 CYS A N 1
ATOM 673 C CA . CYS A 1 82 ? 6.065 0.610 -39.443 1.00 94.06 82 CYS A CA 1
ATOM 674 C C . CYS A 1 82 ? 6.526 1.709 -40.405 1.00 94.06 82 CYS A C 1
ATOM 676 O O . CYS A 1 82 ? 7.300 1.423 -41.318 1.00 94.06 82 CYS A O 1
ATOM 678 N N . ARG A 1 83 ? 6.119 2.969 -40.182 1.00 96.69 83 ARG A N 1
ATOM 679 C CA . ARG A 1 83 ? 6.554 4.111 -41.010 1.00 96.69 83 ARG A CA 1
ATOM 680 C C . ARG A 1 83 ? 8.063 4.319 -40.943 1.00 96.69 83 ARG A C 1
ATOM 682 O O . ARG A 1 83 ? 8.694 4.481 -41.981 1.00 96.69 83 ARG A O 1
ATOM 689 N N . LEU A 1 84 ? 8.652 4.259 -39.748 1.00 94.75 84 LEU 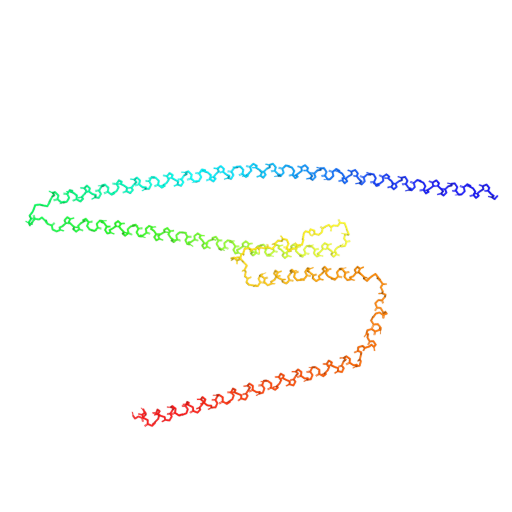A N 1
ATOM 690 C CA . LEU A 1 84 ? 10.104 4.356 -39.576 1.00 94.75 84 LEU A CA 1
ATOM 691 C C . LEU A 1 84 ? 10.840 3.222 -40.296 1.00 94.75 84 LEU A C 1
ATOM 693 O O . LEU A 1 84 ? 11.819 3.473 -40.991 1.00 94.75 84 LEU A O 1
ATOM 697 N N . ALA A 1 85 ? 10.354 1.985 -40.181 1.00 91.75 85 ALA A N 1
ATOM 698 C CA . ALA A 1 85 ? 10.933 0.843 -40.878 1.00 91.75 85 ALA A CA 1
ATOM 699 C C . ALA A 1 85 ? 10.819 0.976 -42.404 1.00 91.75 85 ALA A C 1
ATOM 701 O O . ALA A 1 85 ? 11.716 0.532 -43.117 1.00 91.75 85 ALA A O 1
ATOM 702 N N . GLN A 1 86 ? 9.732 1.570 -42.905 1.00 91.25 86 GLN A N 1
ATOM 703 C CA . GLN A 1 86 ? 9.560 1.876 -44.324 1.00 91.25 86 GLN A CA 1
ATOM 704 C C . GLN A 1 86 ? 10.583 2.927 -44.774 1.00 91.25 86 GLN A C 1
ATOM 706 O O . GLN A 1 86 ? 11.331 2.664 -45.704 1.00 91.25 86 GLN A O 1
ATOM 711 N N . TYR A 1 87 ? 10.719 4.043 -44.047 1.00 92.75 87 TYR A N 1
ATOM 712 C CA . TYR A 1 87 ? 11.713 5.075 -44.361 1.00 92.75 87 TYR A CA 1
ATOM 713 C C . TYR A 1 87 ? 13.148 4.547 -44.328 1.00 92.75 87 TYR A C 1
ATOM 715 O O . TYR A 1 87 ? 13.950 4.902 -45.185 1.00 92.75 87 TYR A O 1
ATOM 723 N N . LEU A 1 88 ? 13.482 3.676 -43.372 1.00 91.62 88 LEU A N 1
ATOM 724 C CA . LEU A 1 88 ? 14.791 3.021 -43.326 1.00 91.62 88 LEU A CA 1
ATOM 725 C C . LEU A 1 88 ? 15.011 2.091 -44.525 1.00 91.62 88 LEU A C 1
ATOM 727 O O . LEU A 1 88 ? 16.108 2.076 -45.079 1.00 91.62 88 LEU A O 1
ATOM 731 N N . ARG A 1 89 ? 13.983 1.343 -44.945 1.00 87.00 89 ARG A N 1
ATOM 732 C CA . ARG A 1 89 ? 14.032 0.508 -46.155 1.00 87.00 89 ARG A CA 1
ATOM 733 C C . ARG A 1 89 ? 14.197 1.351 -47.417 1.00 87.00 89 ARG A C 1
ATOM 735 O O . ARG A 1 89 ? 15.040 1.019 -48.242 1.00 87.00 89 ARG A O 1
ATOM 742 N N . ASP A 1 90 ? 13.461 2.450 -47.536 1.00 89.25 90 ASP A N 1
ATOM 743 C CA . ASP A 1 90 ? 13.543 3.363 -48.678 1.00 89.25 90 ASP A CA 1
ATOM 744 C C . ASP A 1 90 ? 14.919 4.046 -48.742 1.00 89.25 90 ASP A C 1
ATOM 746 O O . ASP A 1 90 ? 15.511 4.153 -49.815 1.00 89.25 90 ASP A O 1
ATOM 750 N N . LEU A 1 91 ? 15.481 4.440 -47.592 1.00 87.81 91 LEU A N 1
ATOM 751 C CA . LEU A 1 91 ? 16.851 4.955 -47.487 1.00 87.81 91 LEU A CA 1
ATOM 752 C C . LEU A 1 91 ? 17.893 3.897 -47.867 1.00 87.81 91 LEU A C 1
ATOM 754 O O . LEU A 1 91 ? 18.830 4.216 -48.593 1.00 87.81 91 LEU A O 1
ATOM 758 N N . ALA A 1 92 ? 17.740 2.650 -47.415 1.00 81.50 92 ALA A N 1
ATOM 759 C CA . ALA A 1 92 ? 18.642 1.560 -47.782 1.00 81.50 92 ALA A CA 1
ATOM 760 C C . ALA A 1 92 ? 18.592 1.272 -49.291 1.00 81.50 92 ALA A C 1
ATOM 762 O O . ALA A 1 92 ? 19.630 1.268 -49.944 1.00 81.50 92 ALA A O 1
ATOM 763 N N . ALA A 1 93 ? 17.393 1.158 -49.871 1.00 79.62 93 ALA A N 1
ATOM 764 C CA . ALA A 1 93 ? 17.203 0.975 -51.309 1.00 79.62 93 ALA A CA 1
ATOM 765 C C . ALA A 1 93 ? 17.756 2.158 -52.121 1.00 79.62 93 ALA A C 1
ATOM 767 O O . ALA A 1 93 ? 18.359 1.966 -53.178 1.00 79.62 93 ALA A O 1
ATOM 768 N N . TYR A 1 94 ? 17.610 3.388 -51.615 1.00 81.06 94 TYR A N 1
ATOM 769 C CA . TYR A 1 94 ? 18.236 4.563 -52.211 1.00 81.06 94 TYR A CA 1
ATOM 770 C C . TYR A 1 94 ? 19.763 4.441 -52.201 1.00 81.06 94 TYR A C 1
ATOM 772 O O . TYR A 1 94 ? 20.382 4.653 -53.239 1.00 81.06 94 TYR A O 1
ATOM 780 N N . MET A 1 95 ? 20.371 4.049 -51.079 1.00 74.56 95 MET A N 1
ATOM 781 C CA . MET A 1 95 ? 21.821 3.841 -50.963 1.00 74.56 95 MET A CA 1
ATOM 782 C C . MET A 1 95 ? 22.332 2.727 -51.887 1.00 74.56 95 MET A C 1
ATOM 784 O O . MET A 1 95 ? 23.342 2.930 -52.561 1.00 74.56 95 MET A O 1
ATOM 788 N N . ASP A 1 96 ? 21.606 1.612 -51.986 1.00 72.56 96 ASP A N 1
ATOM 789 C CA . ASP A 1 96 ? 21.928 0.494 -52.880 1.00 72.56 96 ASP A CA 1
ATOM 790 C C . ASP A 1 96 ? 21.808 0.906 -54.358 1.00 72.56 96 ASP A C 1
ATOM 792 O O . ASP A 1 96 ? 22.672 0.588 -55.173 1.00 72.56 96 ASP A O 1
ATOM 796 N N . SER A 1 97 ? 20.792 1.705 -54.708 1.00 67.44 97 SER A N 1
ATOM 797 C CA . SER A 1 97 ? 20.614 2.244 -56.067 1.00 67.44 97 SER A CA 1
ATOM 798 C C . SER A 1 97 ? 21.641 3.322 -56.445 1.00 67.44 97 SER A C 1
ATOM 800 O O . SER A 1 97 ? 21.901 3.552 -57.627 1.00 67.44 97 SER A O 1
ATOM 802 N N . LYS A 1 98 ? 22.252 3.986 -55.451 1.00 57.38 98 LYS A N 1
ATOM 803 C CA . LYS A 1 98 ? 23.271 5.033 -55.629 1.00 57.38 98 LYS A CA 1
ATOM 804 C C . LYS A 1 98 ? 24.707 4.512 -55.566 1.00 57.38 98 LYS A C 1
ATOM 806 O O . LYS A 1 98 ? 25.622 5.344 -55.571 1.00 57.38 98 LYS A O 1
ATOM 811 N N . ALA A 1 99 ? 24.906 3.194 -55.532 1.00 50.66 99 ALA A N 1
ATOM 812 C CA . ALA A 1 99 ? 26.214 2.552 -55.569 1.00 50.66 99 ALA A CA 1
ATOM 813 C C . ALA A 1 99 ? 26.612 2.099 -56.995 1.00 50.66 99 ALA A C 1
ATOM 815 O O . ALA A 1 99 ? 26.423 0.935 -57.345 1.00 50.66 99 ALA A O 1
ATOM 816 N N . PRO A 1 100 ? 27.220 2.965 -57.832 1.00 48.00 100 PRO A N 1
ATOM 817 C CA . PRO A 1 100 ? 28.011 2.526 -58.969 1.00 48.00 100 PRO A CA 1
ATOM 818 C C . PRO A 1 100 ? 29.498 2.515 -58.597 1.00 48.00 100 PRO A C 1
ATOM 820 O O . PRO A 1 100 ? 30.075 3.573 -58.376 1.00 48.00 100 PRO A O 1
ATOM 823 N N . GLY A 1 101 ? 30.114 1.329 -58.599 1.00 55.34 101 GLY A N 1
ATOM 824 C CA . GLY A 1 101 ? 31.566 1.148 -58.736 1.00 55.34 101 GLY A CA 1
ATOM 825 C C . GLY A 1 101 ? 32.468 1.791 -57.665 1.00 55.34 101 GLY A C 1
ATOM 826 O O . GLY A 1 101 ? 32.022 2.533 -56.792 1.00 55.34 101 GLY A O 1
ATOM 827 N N . PRO A 1 102 ? 33.777 1.482 -57.682 1.00 51.56 102 PRO A N 1
ATOM 828 C CA . PRO A 1 102 ? 34.718 2.102 -56.765 1.00 51.56 102 PRO A CA 1
ATOM 829 C C . PRO A 1 102 ? 34.812 3.589 -57.123 1.00 51.56 102 PRO A C 1
ATOM 831 O O . PRO A 1 102 ? 34.915 3.922 -58.298 1.00 51.56 102 PRO A O 1
ATOM 834 N N . ILE A 1 103 ? 34.841 4.458 -56.108 1.00 53.72 103 ILE A N 1
ATOM 835 C CA . ILE A 1 103 ? 34.905 5.934 -56.174 1.00 53.72 103 ILE A CA 1
ATOM 836 C C . ILE A 1 103 ? 33.530 6.619 -55.994 1.00 53.72 103 ILE A C 1
ATOM 838 O O . ILE A 1 103 ? 33.004 7.301 -56.870 1.00 53.72 103 ILE A O 1
ATOM 842 N N . ARG A 1 104 ? 32.995 6.557 -54.767 1.00 51.91 104 ARG A N 1
ATOM 843 C CA . ARG A 1 104 ? 32.247 7.681 -54.177 1.00 51.91 104 ARG A CA 1
ATOM 844 C C . ARG A 1 104 ? 32.690 7.866 -52.723 1.00 51.91 104 ARG A C 1
ATOM 846 O O . ARG A 1 104 ? 32.920 6.889 -52.017 1.00 51.91 104 ARG A O 1
ATOM 853 N N . ALA A 1 105 ? 32.939 9.115 -52.337 1.00 56.12 105 ALA A N 1
ATOM 854 C CA . ALA A 1 105 ? 33.797 9.481 -51.212 1.00 56.12 105 ALA A CA 1
ATOM 855 C C . ALA A 1 105 ? 33.311 8.963 -49.833 1.00 56.12 105 ALA A C 1
ATOM 857 O O . ALA A 1 105 ? 32.109 8.956 -49.568 1.00 56.12 105 ALA A O 1
ATOM 858 N N . PRO A 1 106 ? 34.235 8.609 -48.912 1.00 58.00 106 PRO A N 1
ATOM 859 C CA . PRO A 1 106 ? 33.917 8.123 -47.562 1.00 58.00 106 PRO A CA 1
ATOM 860 C C . PRO A 1 106 ? 33.158 9.126 -46.672 1.00 58.00 106 PRO A C 1
ATOM 862 O O . PRO A 1 106 ? 32.691 8.755 -45.598 1.00 58.00 106 PRO A O 1
ATOM 865 N N . THR A 1 107 ? 33.017 10.379 -47.105 1.00 58.22 107 THR A N 1
ATOM 866 C CA . THR A 1 107 ? 32.452 11.502 -46.346 1.00 58.22 107 THR A CA 1
ATOM 867 C C . THR A 1 107 ? 30.947 11.398 -46.088 1.00 58.22 107 THR A C 1
ATOM 869 O O . THR A 1 107 ? 30.496 11.744 -44.999 1.00 58.22 107 THR A O 1
ATOM 872 N N . ASP A 1 108 ? 30.161 10.875 -47.032 1.00 60.09 108 ASP A N 1
ATOM 873 C CA . ASP A 1 108 ? 28.698 10.789 -46.867 1.00 60.09 108 ASP A CA 1
ATOM 874 C C . ASP A 1 108 ? 28.313 9.644 -45.910 1.00 60.09 108 ASP A C 1
ATOM 876 O O . ASP A 1 108 ? 27.390 9.758 -45.102 1.00 60.09 108 ASP A O 1
ATOM 880 N N . SER A 1 109 ? 29.084 8.550 -45.935 1.00 69.44 109 SER A N 1
ATOM 881 C CA . SER A 1 109 ? 28.928 7.412 -45.021 1.00 69.44 109 SER A CA 1
ATOM 882 C C . SER A 1 109 ? 29.308 7.777 -43.582 1.00 69.44 109 SER A C 1
ATOM 884 O O . SER A 1 109 ? 28.629 7.370 -42.640 1.00 69.44 109 SER A O 1
ATOM 886 N N . THR A 1 110 ? 30.366 8.569 -43.383 1.00 72.69 110 THR A N 1
ATOM 887 C CA . THR A 1 110 ? 30.788 9.008 -42.044 1.00 72.69 110 THR A CA 1
ATOM 888 C C . THR A 1 110 ? 29.851 10.058 -41.446 1.00 72.69 110 THR A C 1
ATOM 890 O O . THR A 1 110 ? 29.568 9.983 -40.252 1.00 72.69 110 THR A O 1
ATOM 893 N N . ALA A 1 111 ? 29.302 10.974 -42.252 1.00 76.88 111 ALA A N 1
ATOM 894 C CA . ALA A 1 111 ? 28.297 11.944 -41.803 1.00 76.88 111 ALA A CA 1
ATOM 895 C C . ALA A 1 111 ? 26.957 11.282 -41.417 1.00 76.88 111 ALA A C 1
ATOM 897 O O . ALA A 1 111 ? 26.296 11.685 -40.457 1.00 76.88 111 ALA A O 1
ATOM 898 N N . MET A 1 112 ? 26.555 10.224 -42.125 1.00 78.69 112 MET A N 1
ATOM 899 C CA . MET A 1 112 ? 25.361 9.458 -41.760 1.00 78.69 112 MET A CA 1
ATOM 900 C C . MET A 1 112 ? 25.577 8.620 -40.490 1.00 78.69 112 MET A C 1
ATOM 902 O O . MET A 1 112 ? 24.699 8.543 -39.634 1.00 78.69 112 MET A O 1
ATOM 906 N N . LYS A 1 113 ? 26.766 8.034 -40.316 1.00 81.00 113 LYS A N 1
ATOM 907 C CA . LYS A 1 113 ? 27.121 7.343 -39.067 1.00 81.00 113 LYS A CA 1
ATOM 908 C C . LYS A 1 113 ? 27.098 8.297 -37.875 1.00 81.00 113 LYS A C 1
ATOM 910 O O . LYS A 1 113 ? 26.445 7.994 -36.885 1.00 81.00 113 LYS A O 1
ATOM 915 N N . SER A 1 114 ? 27.707 9.478 -37.996 1.00 83.25 114 SER A N 1
ATOM 916 C CA . SER A 1 114 ? 27.731 10.455 -36.901 1.00 83.25 114 SER A CA 1
ATOM 917 C C . SER A 1 114 ? 26.339 10.979 -36.529 1.00 83.25 114 SER A C 1
ATOM 919 O O . SER A 1 114 ? 26.063 11.198 -35.349 1.00 83.25 114 SER A O 1
ATOM 921 N N . THR A 1 115 ? 25.433 11.135 -37.499 1.00 85.94 115 THR A N 1
ATOM 922 C CA . THR A 1 115 ? 24.035 11.514 -37.228 1.00 85.94 115 THR A CA 1
ATOM 923 C C . THR A 1 115 ? 23.252 10.396 -36.538 1.00 85.94 115 THR A C 1
ATOM 925 O O . THR A 1 115 ? 22.564 10.674 -35.556 1.00 85.94 115 THR A O 1
ATOM 928 N N . VAL A 1 116 ? 23.395 9.136 -36.964 1.00 88.75 116 VAL A N 1
ATOM 929 C CA . VAL A 1 116 ? 22.786 7.978 -36.277 1.00 88.75 116 VAL A CA 1
ATOM 930 C C . VAL A 1 116 ? 23.341 7.818 -34.860 1.00 88.75 116 VAL A C 1
ATOM 932 O O . VAL A 1 116 ? 22.570 7.630 -33.920 1.00 88.75 116 VAL A O 1
ATOM 935 N N . ASP A 1 117 ? 24.653 7.960 -34.681 1.00 89.25 117 ASP A N 1
ATOM 936 C CA . ASP A 1 117 ? 25.299 7.893 -33.369 1.00 89.25 117 ASP A CA 1
ATOM 937 C C . ASP A 1 117 ? 24.801 9.012 -32.445 1.00 89.25 117 ASP A C 1
ATOM 939 O O . ASP A 1 117 ? 24.477 8.757 -31.282 1.00 89.25 117 ASP A O 1
ATOM 943 N N . SER A 1 118 ? 24.638 10.231 -32.972 1.00 93.31 118 SER A N 1
ATOM 944 C CA . SER A 1 118 ? 24.048 11.356 -32.240 1.00 93.31 118 SER A CA 1
ATOM 945 C C . SER A 1 118 ? 22.596 11.079 -31.829 1.00 93.31 118 SER A C 1
ATOM 947 O O . SER A 1 118 ? 22.230 11.308 -30.673 1.00 93.31 118 SER A O 1
ATOM 949 N N . MET A 1 119 ? 21.773 10.511 -32.720 1.00 90.69 119 MET A N 1
ATOM 950 C CA . MET A 1 119 ? 20.393 10.126 -32.396 1.00 90.69 119 MET A CA 1
ATOM 951 C C . MET A 1 119 ? 20.342 9.026 -31.331 1.00 90.69 119 MET A C 1
ATOM 953 O O . MET A 1 119 ? 19.586 9.142 -30.367 1.00 90.69 119 MET A O 1
ATOM 957 N N . LEU A 1 120 ? 21.166 7.982 -31.451 1.00 93.50 120 LEU A N 1
ATOM 958 C CA . LEU A 1 120 ? 21.255 6.910 -30.456 1.00 93.50 120 LEU A CA 1
ATOM 959 C C . LEU A 1 120 ? 21.720 7.440 -29.097 1.00 93.50 120 LEU A C 1
ATOM 961 O O . LEU A 1 120 ? 21.198 7.026 -28.059 1.00 93.50 120 LEU A O 1
ATOM 965 N N . GLN A 1 121 ? 22.665 8.379 -29.086 1.00 95.38 121 GLN A N 1
ATOM 966 C CA . GLN A 1 121 ? 23.116 9.043 -27.870 1.00 95.38 121 GLN A CA 1
ATOM 967 C C . GLN A 1 121 ? 22.004 9.901 -27.250 1.00 95.38 121 GLN A C 1
ATOM 969 O O . GLN A 1 121 ? 21.789 9.821 -26.040 1.00 95.38 121 GLN A O 1
ATOM 974 N N . GLY A 1 122 ? 21.244 10.643 -28.061 1.00 97.19 122 GLY A N 1
ATOM 975 C CA . GLY A 1 122 ? 20.075 11.407 -27.617 1.00 97.19 122 GLY A CA 1
ATOM 976 C C . GLY A 1 122 ? 18.976 10.518 -27.031 1.00 97.19 122 GLY A C 1
ATOM 977 O O . GLY A 1 122 ? 18.461 10.800 -25.950 1.00 97.19 122 GLY A O 1
ATOM 978 N N . ILE A 1 123 ? 18.679 9.389 -27.680 1.00 93.44 123 ILE A N 1
ATOM 979 C CA . ILE A 1 123 ? 17.723 8.391 -27.186 1.00 93.44 123 ILE A CA 1
ATOM 980 C C . ILE A 1 123 ? 18.187 7.851 -25.830 1.00 93.44 123 ILE A C 1
ATOM 982 O O . ILE A 1 123 ? 17.434 7.916 -24.858 1.00 93.44 123 ILE A O 1
ATOM 986 N N . ARG A 1 124 ? 19.442 7.395 -25.719 1.00 95.56 124 ARG A N 1
ATOM 987 C CA . ARG A 1 124 ? 20.011 6.908 -24.451 1.00 95.56 124 ARG A CA 1
ATOM 988 C C . ARG A 1 124 ? 19.945 7.972 -23.353 1.00 95.56 124 ARG A C 1
ATOM 990 O O . ARG A 1 124 ? 19.529 7.658 -22.241 1.00 95.56 124 ARG A O 1
ATOM 997 N N . ALA A 1 125 ? 20.299 9.219 -23.658 1.00 94.69 125 ALA A N 1
ATOM 998 C CA . ALA A 1 125 ? 20.235 10.325 -22.706 1.00 94.69 125 ALA A CA 1
ATOM 999 C C . ALA A 1 125 ? 18.794 10.623 -22.255 1.00 94.69 125 ALA A C 1
ATOM 1001 O O . ALA A 1 125 ? 18.557 10.826 -21.066 1.00 94.69 125 ALA A O 1
ATOM 1002 N N . SER A 1 126 ? 17.822 10.585 -23.171 1.00 96.00 126 SER A N 1
ATOM 1003 C CA . SER A 1 126 ? 16.406 10.795 -22.847 1.00 96.00 126 SER A CA 1
ATOM 1004 C C . SER A 1 126 ? 15.852 9.705 -21.923 1.00 96.00 126 SER A C 1
ATOM 1006 O O . SER A 1 126 ? 15.187 10.019 -20.934 1.00 96.00 126 SER A O 1
ATOM 1008 N N . TYR A 1 127 ? 16.196 8.435 -22.176 1.00 95.00 127 TYR A N 1
ATOM 1009 C CA . TYR A 1 127 ? 15.820 7.326 -21.303 1.00 95.00 127 TYR A CA 1
ATOM 1010 C C . TYR A 1 127 ? 16.472 7.459 -19.928 1.00 95.00 127 TYR A C 1
ATOM 1012 O O . TYR A 1 127 ? 15.770 7.355 -18.927 1.00 95.00 127 TYR A O 1
ATOM 1020 N N . ARG A 1 128 ? 17.766 7.799 -19.858 1.00 96.31 128 ARG A N 1
ATOM 1021 C CA . ARG A 1 128 ? 18.453 8.068 -18.584 1.00 96.31 128 ARG A CA 1
ATOM 1022 C C . ARG A 1 128 ? 17.795 9.200 -17.797 1.00 96.31 128 ARG A C 1
ATOM 1024 O O . ARG A 1 128 ? 17.501 9.029 -16.618 1.00 96.31 128 ARG A O 1
ATOM 1031 N N . ALA A 1 129 ? 17.482 10.322 -18.442 1.00 96.56 129 ALA A N 1
ATOM 1032 C CA . ALA A 1 129 ? 16.804 11.441 -17.792 1.00 96.56 129 ALA A CA 1
ATOM 1033 C C . ALA A 1 129 ? 15.410 11.046 -17.272 1.00 96.56 129 ALA A C 1
ATOM 1035 O O . ALA A 1 129 ? 15.018 11.437 -16.168 1.00 96.56 129 ALA A O 1
ATOM 1036 N N . ARG A 1 130 ? 14.665 10.236 -18.036 1.00 97.06 130 ARG A N 1
ATOM 1037 C CA . ARG A 1 130 ? 13.351 9.735 -17.621 1.00 97.06 130 ARG A CA 1
ATOM 1038 C C . ARG A 1 130 ? 13.450 8.747 -16.460 1.00 97.06 130 ARG A C 1
ATOM 1040 O O . ARG A 1 130 ? 12.681 8.871 -15.508 1.00 97.06 130 ARG A O 1
ATOM 1047 N N . GLU A 1 131 ? 14.388 7.806 -16.510 1.00 95.50 131 GLU A N 1
ATOM 1048 C CA . GLU A 1 131 ? 14.691 6.880 -15.413 1.00 95.50 131 GLU A CA 1
ATOM 1049 C C . GLU A 1 131 ? 15.039 7.647 -14.136 1.00 95.50 131 GLU A C 1
ATOM 1051 O O . GLU A 1 131 ? 14.476 7.383 -13.074 1.00 95.50 131 GLU A O 1
ATOM 1056 N N . GLU A 1 132 ? 15.903 8.658 -14.235 1.00 97.69 132 GLU A N 1
ATOM 1057 C CA . GLU A 1 132 ? 16.259 9.512 -13.107 1.00 97.69 132 GLU A CA 1
ATOM 1058 C C . GLU A 1 132 ? 15.057 10.273 -12.550 1.00 97.69 132 GLU A C 1
ATOM 1060 O O . GLU A 1 132 ? 14.896 10.352 -11.331 1.00 97.69 132 GLU A O 1
ATOM 1065 N N . GLN A 1 133 ? 14.195 10.819 -13.413 1.00 97.25 133 GLN A N 1
ATOM 1066 C CA . GLN A 1 133 ? 12.972 11.500 -12.992 1.00 97.25 133 GLN A CA 1
ATOM 1067 C C . GLN A 1 133 ? 12.048 10.548 -12.221 1.00 97.25 133 GLN A C 1
ATOM 1069 O O . GLN A 1 133 ? 11.560 10.910 -11.147 1.00 97.25 133 GLN A O 1
ATOM 1074 N N . LEU A 1 134 ? 11.838 9.330 -12.728 1.00 97.50 134 LEU A N 1
ATOM 1075 C CA . LEU A 1 134 ? 11.022 8.311 -12.066 1.00 97.50 134 LEU A CA 1
ATOM 1076 C C . LEU A 1 134 ? 11.647 7.874 -10.738 1.00 97.50 134 LEU A C 1
ATOM 1078 O O . LEU A 1 134 ? 10.956 7.828 -9.723 1.00 97.50 134 LEU A O 1
ATOM 1082 N N . ALA A 1 135 ? 12.962 7.660 -10.696 1.00 96.88 135 ALA A N 1
ATOM 1083 C CA . ALA A 1 135 ? 13.677 7.324 -9.469 1.00 96.88 135 ALA A CA 1
ATOM 1084 C C . ALA A 1 135 ? 13.631 8.461 -8.432 1.00 96.88 135 ALA A C 1
ATOM 1086 O O . ALA A 1 135 ? 13.577 8.211 -7.226 1.00 96.88 135 ALA A O 1
ATOM 1087 N N . ARG A 1 136 ? 13.661 9.729 -8.864 1.00 97.69 136 ARG A N 1
ATOM 1088 C CA . ARG A 1 136 ? 13.486 10.896 -7.981 1.00 97.69 136 ARG A CA 1
ATOM 1089 C C . ARG A 1 136 ? 12.055 10.975 -7.449 1.00 97.69 136 ARG A C 1
ATOM 1091 O O . ARG A 1 136 ? 11.882 11.186 -6.251 1.00 97.69 136 ARG A O 1
ATOM 1098 N N . ALA A 1 137 ? 11.050 10.757 -8.298 1.00 97.56 137 ALA A N 1
ATOM 1099 C CA . ALA A 1 137 ? 9.647 10.731 -7.889 1.00 97.56 137 ALA A CA 1
ATOM 1100 C C . ALA A 1 137 ? 9.371 9.597 -6.889 1.00 97.56 137 ALA A C 1
ATOM 1102 O O . ALA A 1 137 ? 8.828 9.859 -5.819 1.00 97.56 137 ALA A O 1
ATOM 1103 N N . ALA A 1 138 ? 9.836 8.375 -7.174 1.00 95.50 138 ALA A N 1
ATOM 1104 C CA . ALA A 1 138 ? 9.713 7.219 -6.285 1.00 95.50 138 ALA A CA 1
ATOM 1105 C C . ALA A 1 138 ? 10.351 7.482 -4.911 1.00 95.50 138 ALA A C 1
ATOM 1107 O O . ALA A 1 138 ? 9.703 7.309 -3.878 1.00 95.50 138 ALA A O 1
ATOM 1108 N N . ARG A 1 139 ? 11.582 8.015 -4.884 1.00 95.69 139 ARG A N 1
ATOM 1109 C CA . ARG A 1 139 ? 12.243 8.437 -3.635 1.00 95.69 139 ARG A CA 1
ATOM 1110 C C . ARG A 1 139 ? 11.461 9.534 -2.906 1.00 95.69 139 ARG A C 1
ATOM 1112 O O . ARG A 1 139 ? 11.366 9.513 -1.678 1.00 95.69 139 ARG A O 1
ATOM 1119 N N . GLY A 1 140 ? 10.874 10.477 -3.643 1.00 96.94 140 GLY A N 1
ATOM 1120 C CA . GLY A 1 140 ? 10.005 11.520 -3.101 1.00 96.94 140 GLY A CA 1
ATOM 1121 C C . GLY A 1 140 ? 8.747 10.959 -2.433 1.00 96.94 140 GLY A C 1
ATOM 1122 O O . GLY A 1 140 ? 8.438 11.346 -1.303 1.00 96.94 140 GLY A O 1
ATOM 1123 N N . TYR A 1 141 ? 8.057 10.020 -3.083 1.00 94.56 141 TYR A N 1
ATOM 1124 C CA . TYR A 1 141 ? 6.890 9.339 -2.517 1.00 94.56 141 TYR A CA 1
ATOM 1125 C C . TYR A 1 141 ? 7.258 8.528 -1.281 1.00 94.56 141 TYR A C 1
ATOM 1127 O O . TYR A 1 141 ? 6.613 8.688 -0.249 1.00 94.56 141 TYR A O 1
ATOM 1135 N N . GLN A 1 142 ? 8.352 7.766 -1.324 1.00 92.56 142 GLN A N 1
ATOM 1136 C CA . GLN A 1 142 ? 8.830 7.011 -0.167 1.00 92.56 142 GLN A CA 1
ATOM 1137 C C . GLN A 1 142 ? 9.138 7.930 1.027 1.00 92.56 142 GLN A C 1
ATOM 1139 O O . GLN A 1 142 ? 8.801 7.614 2.168 1.00 92.56 142 GLN A O 1
ATOM 1144 N N . LYS A 1 143 ? 9.740 9.103 0.783 1.00 94.94 143 LYS A N 1
ATOM 1145 C CA . LYS A 1 143 ? 9.996 10.098 1.834 1.00 94.94 143 LYS A CA 1
ATOM 1146 C C . LYS A 1 143 ? 8.696 10.639 2.429 1.00 94.94 143 LYS A C 1
ATOM 1148 O O . LYS A 1 143 ? 8.568 10.672 3.650 1.00 94.94 143 LYS A O 1
ATOM 1153 N N . ARG A 1 144 ? 7.734 11.037 1.587 1.00 94.75 144 ARG A N 1
ATOM 1154 C CA . ARG A 1 144 ? 6.416 11.522 2.039 1.00 94.75 144 ARG A CA 1
ATOM 1155 C C . ARG A 1 144 ? 5.674 10.456 2.837 1.00 94.75 144 ARG A C 1
ATOM 1157 O O . ARG A 1 144 ? 5.119 10.777 3.881 1.00 94.75 144 ARG A O 1
ATOM 1164 N N . MET A 1 145 ? 5.737 9.204 2.393 1.00 90.38 145 MET A N 1
ATOM 1165 C CA . MET A 1 145 ? 5.106 8.077 3.068 1.00 90.38 145 MET A CA 1
ATOM 1166 C C . MET A 1 145 ? 5.709 7.852 4.458 1.00 90.38 145 MET A C 1
ATOM 1168 O O . MET A 1 145 ? 4.981 7.815 5.443 1.00 90.38 145 MET A O 1
ATOM 1172 N N . LYS A 1 146 ? 7.044 7.855 4.584 1.00 89.00 146 LYS A N 1
ATOM 1173 C CA . LYS A 1 146 ? 7.720 7.808 5.895 1.00 89.00 146 LYS A CA 1
ATOM 1174 C C . LYS A 1 146 ? 7.322 8.975 6.806 1.00 89.00 146 LYS A C 1
ATOM 1176 O O . LYS A 1 146 ? 7.183 8.794 8.010 1.00 89.00 146 LYS A O 1
ATOM 1181 N N . THR A 1 147 ? 7.147 10.182 6.263 1.00 93.38 147 THR A N 1
ATOM 1182 C CA . THR A 1 147 ? 6.659 11.331 7.046 1.00 93.38 147 THR A CA 1
ATOM 1183 C C . THR A 1 147 ? 5.211 11.144 7.498 1.00 93.38 147 THR A C 1
ATOM 1185 O O . THR A 1 147 ? 4.887 11.513 8.623 1.00 93.38 147 THR A O 1
ATOM 1188 N N . LEU A 1 148 ? 4.348 10.579 6.652 1.00 92.38 148 LEU A N 1
ATOM 1189 C CA . LEU A 1 148 ? 2.953 10.302 6.990 1.00 92.38 148 LEU A CA 1
ATOM 1190 C C . LEU A 1 148 ? 2.845 9.255 8.104 1.00 92.38 148 LEU A C 1
ATOM 1192 O O . LEU A 1 148 ? 2.123 9.490 9.065 1.00 92.38 148 LEU A O 1
ATOM 1196 N N . VAL A 1 149 ? 3.626 8.175 8.027 1.00 88.25 149 VAL A N 1
ATOM 1197 C CA . VAL A 1 149 ? 3.696 7.142 9.076 1.00 88.25 149 VAL A CA 1
ATOM 1198 C C . VAL A 1 149 ? 4.103 7.750 10.418 1.00 88.25 149 VAL A C 1
ATOM 1200 O O . VAL A 1 149 ? 3.417 7.545 11.409 1.00 88.25 149 VAL A O 1
ATOM 1203 N N . LYS A 1 150 ? 5.133 8.604 10.451 1.00 89.06 150 LYS A N 1
ATOM 1204 C CA . LYS A 1 150 ? 5.529 9.310 11.685 1.00 89.06 150 LYS A CA 1
ATOM 1205 C C . LYS A 1 150 ? 4.420 10.201 12.247 1.00 89.06 150 LYS A C 1
ATOM 1207 O O . LYS A 1 150 ? 4.241 10.292 13.456 1.00 89.06 150 LYS A O 1
ATOM 1212 N N . LYS A 1 151 ? 3.673 10.892 11.378 1.00 92.69 151 LYS A N 1
ATOM 1213 C CA . LYS A 1 151 ? 2.519 11.698 11.810 1.00 92.69 151 LYS A CA 1
ATOM 1214 C C . LYS A 1 151 ? 1.403 10.817 12.370 1.00 92.69 151 LYS A C 1
ATOM 1216 O O . LYS A 1 151 ? 0.806 11.198 13.368 1.00 92.69 151 LYS A O 1
ATOM 1221 N N . HIS A 1 152 ? 1.153 9.663 11.751 1.00 90.06 152 HIS A N 1
ATOM 1222 C CA . HIS A 1 152 ? 0.193 8.668 12.229 1.00 90.06 152 HIS A CA 1
ATOM 1223 C C . HIS A 1 152 ? 0.580 8.130 13.607 1.00 90.06 152 HIS A C 1
ATOM 1225 O O . HIS A 1 152 ? -0.245 8.126 14.509 1.00 90.06 152 HIS A O 1
ATOM 1231 N N . GLU A 1 153 ? 1.849 7.773 13.809 1.00 87.56 153 GLU A N 1
ATOM 1232 C CA . GLU A 1 153 ? 2.373 7.347 15.113 1.00 87.56 153 GLU A CA 1
ATOM 1233 C C . GLU A 1 153 ? 2.175 8.425 16.185 1.00 87.56 153 GLU A C 1
ATOM 1235 O O . GLU A 1 153 ? 1.635 8.142 17.252 1.00 87.56 153 GLU A O 1
ATOM 1240 N N . ASN A 1 154 ? 2.535 9.677 15.888 1.00 91.19 154 ASN A N 1
ATOM 1241 C CA . ASN A 1 154 ? 2.336 10.793 16.815 1.00 91.19 154 ASN A CA 1
ATOM 1242 C C . ASN A 1 154 ? 0.854 11.012 17.150 1.00 91.19 154 ASN A C 1
ATOM 1244 O O . ASN A 1 154 ? 0.514 11.292 18.299 1.00 91.19 154 ASN A O 1
ATOM 1248 N N . LEU A 1 155 ? -0.027 10.882 16.155 1.00 92.62 155 LEU A N 1
ATOM 1249 C CA . LEU A 1 155 ? -1.466 11.006 16.353 1.00 92.62 155 LEU A CA 1
ATOM 1250 C C . LEU A 1 155 ? -2.008 9.867 17.220 1.00 92.62 155 LEU A C 1
ATOM 1252 O O . LEU A 1 155 ? -2.814 10.128 18.105 1.00 92.62 155 LEU A O 1
ATOM 1256 N N . LEU A 1 156 ? -1.542 8.632 17.014 1.00 89.19 156 LEU A N 1
ATOM 1257 C CA . LEU A 1 156 ? -1.920 7.492 17.850 1.00 89.19 156 LEU A CA 1
ATOM 1258 C C . LEU A 1 156 ? -1.485 7.675 19.302 1.00 89.19 156 LEU A C 1
ATOM 1260 O O . LEU A 1 156 ? -2.261 7.367 20.199 1.00 89.19 156 LEU A O 1
ATOM 1264 N N . ILE A 1 157 ? -0.293 8.228 19.541 1.00 89.38 157 ILE A N 1
ATOM 1265 C CA . ILE A 1 157 ? 0.175 8.552 20.896 1.00 89.38 157 ILE A CA 1
ATOM 1266 C C . ILE A 1 157 ? -0.740 9.602 21.544 1.00 89.38 157 ILE A C 1
ATOM 1268 O O . ILE A 1 157 ? -1.182 9.420 22.677 1.00 89.38 157 ILE A O 1
ATOM 1272 N N . ALA A 1 158 ? -1.058 10.685 20.826 1.00 93.12 158 ALA A N 1
ATOM 1273 C CA . ALA A 1 158 ? -1.946 11.733 21.333 1.00 93.12 158 ALA A CA 1
ATOM 1274 C C . ALA A 1 158 ? -3.363 11.202 21.610 1.00 93.12 158 ALA A C 1
ATOM 1276 O O . ALA A 1 158 ? -3.956 11.512 22.642 1.00 93.12 158 ALA A O 1
ATOM 1277 N N . TYR A 1 159 ? -3.877 10.361 20.712 1.00 91.06 159 TYR A N 1
ATOM 1278 C CA . TYR A 1 159 ? -5.164 9.698 20.860 1.00 91.06 159 TYR A CA 1
ATOM 1279 C C . TYR A 1 159 ? -5.191 8.765 22.077 1.00 91.06 159 TYR A C 1
ATOM 1281 O O . TYR A 1 159 ? -6.121 8.835 22.877 1.00 91.06 159 TYR A O 1
ATOM 1289 N N . GLY A 1 160 ? -4.156 7.940 22.260 1.00 87.88 160 GLY A N 1
ATOM 1290 C CA . GLY A 1 160 ? -4.018 7.059 23.421 1.00 87.88 160 GLY A CA 1
ATOM 1291 C C . GLY A 1 160 ? -4.021 7.833 24.739 1.00 87.88 160 GLY A C 1
ATOM 1292 O O . GLY A 1 160 ? -4.806 7.520 25.635 1.00 87.88 160 GLY A O 1
ATOM 1293 N N . LEU A 1 161 ? -3.241 8.917 24.813 1.00 90.62 161 LEU A N 1
ATOM 1294 C CA . LEU A 1 161 ? -3.204 9.799 25.983 1.00 90.62 161 LEU A CA 1
ATOM 1295 C C . LEU A 1 161 ? -4.577 10.419 26.275 1.00 90.62 161 LEU A C 1
ATOM 1297 O O . LEU A 1 161 ? -5.025 10.427 27.421 1.00 90.62 161 LEU A O 1
ATOM 1301 N N . GLN A 1 162 ? -5.270 10.913 25.247 1.00 89.31 162 GLN A N 1
ATOM 1302 C CA . GLN A 1 162 ? -6.603 11.490 25.408 1.00 89.31 162 GLN A CA 1
ATOM 1303 C C . GLN A 1 162 ? -7.610 10.449 25.913 1.00 89.31 162 GLN A C 1
ATOM 1305 O O . GLN A 1 162 ? -8.420 10.747 26.789 1.00 89.31 162 GLN A O 1
ATOM 1310 N N . ARG A 1 163 ? -7.549 9.210 25.414 1.00 88.38 163 ARG A N 1
ATOM 1311 C CA . ARG A 1 163 ? -8.404 8.118 25.900 1.00 88.38 163 ARG A CA 1
ATOM 1312 C C . ARG A 1 163 ? -8.147 7.794 27.359 1.00 88.38 163 ARG A C 1
ATOM 1314 O O . ARG A 1 163 ? -9.094 7.588 28.108 1.00 88.38 163 ARG A O 1
ATOM 1321 N N . GLU A 1 164 ? -6.886 7.735 27.766 1.00 86.69 164 GLU A N 1
ATOM 1322 C CA . GLU A 1 164 ? -6.525 7.506 29.165 1.00 86.69 164 GLU A CA 1
ATOM 1323 C C . GLU A 1 164 ? -7.011 8.640 30.067 1.00 86.69 164 GLU A C 1
ATOM 1325 O O . GLU A 1 164 ? -7.570 8.365 31.126 1.00 86.69 164 GLU A O 1
ATOM 1330 N N . GLN A 1 165 ? -6.895 9.894 29.624 1.00 88.88 165 GLN A N 1
ATOM 1331 C CA . GLN A 1 165 ? -7.434 11.049 30.346 1.00 88.88 165 GLN A CA 1
ATOM 1332 C C . GLN A 1 165 ? -8.958 10.978 30.505 1.00 88.88 165 GLN A C 1
ATOM 1334 O O . GLN A 1 165 ? -9.453 11.253 31.594 1.00 88.88 165 GLN A O 1
ATOM 1339 N N . ILE A 1 166 ? -9.696 10.573 29.464 1.00 85.44 166 ILE A N 1
ATOM 1340 C CA . ILE A 1 166 ? -11.159 10.401 29.526 1.00 85.44 166 ILE A CA 1
ATOM 1341 C C . ILE A 1 166 ? -11.540 9.248 30.466 1.00 85.44 166 ILE A C 1
ATOM 1343 O O . ILE A 1 166 ? -12.473 9.376 31.254 1.00 85.44 166 ILE A O 1
ATOM 1347 N N . ARG A 1 167 ? -10.794 8.135 30.450 1.00 84.12 167 ARG A N 1
ATOM 1348 C CA . ARG A 1 167 ? -11.012 7.044 31.417 1.00 84.12 167 ARG A CA 1
ATOM 1349 C C . ARG A 1 167 ? -10.734 7.489 32.851 1.00 84.12 167 ARG A C 1
ATOM 1351 O O . ARG A 1 167 ? -11.478 7.121 33.753 1.00 84.12 167 ARG A O 1
ATOM 1358 N N . ALA A 1 168 ? -9.674 8.268 33.063 1.00 84.06 168 ALA A N 1
ATOM 1359 C CA . ALA A 1 168 ? -9.279 8.758 34.380 1.00 84.06 168 ALA A CA 1
ATOM 1360 C C . ALA A 1 168 ? -10.221 9.844 34.926 1.00 84.06 168 ALA A C 1
ATOM 1362 O O . ALA A 1 168 ? -10.412 9.921 36.137 1.00 84.06 168 ALA A O 1
ATOM 1363 N N . SER A 1 169 ? -10.831 10.664 34.062 1.00 80.56 169 SER A N 1
ATOM 1364 C CA . SER A 1 169 ? -11.785 11.706 34.467 1.00 80.56 169 SER A CA 1
ATOM 1365 C C . SER A 1 169 ? -13.160 11.160 34.881 1.00 80.56 169 SER A C 1
ATOM 1367 O O . SER A 1 169 ? -13.974 11.913 35.412 1.00 80.56 169 SER A O 1
ATOM 1369 N N . GLY A 1 170 ? -13.404 9.852 34.728 1.00 64.19 170 GLY A N 1
ATOM 1370 C CA . GLY A 1 170 ? -14.449 9.130 35.457 1.00 64.19 170 GLY A CA 1
ATOM 1371 C C . GLY A 1 170 ? -15.894 9.429 35.048 1.00 64.19 170 GLY A C 1
ATOM 1372 O O . GLY A 1 170 ? -16.818 9.023 35.757 1.00 64.19 170 GLY A O 1
ATOM 1373 N N . SER A 1 171 ? -16.144 10.093 33.917 1.00 56.91 171 SER A N 1
ATOM 1374 C CA . SER A 1 171 ? -17.498 10.189 33.368 1.00 56.91 171 SER A CA 1
ATOM 1375 C C . SER A 1 171 ? -17.886 8.851 32.731 1.00 56.91 171 SER A C 1
ATOM 1377 O O . SER A 1 171 ? -17.625 8.596 31.561 1.00 56.91 171 SER A O 1
ATOM 1379 N N . SER A 1 172 ? -18.554 7.998 33.515 1.00 59.34 172 SER A N 1
ATOM 1380 C CA . SER A 1 172 ? -19.145 6.702 33.111 1.00 59.34 172 SER A CA 1
ATOM 1381 C C . SER A 1 172 ? -19.948 6.748 31.789 1.00 59.34 172 SER A C 1
ATOM 1383 O O . SER A 1 172 ? -20.154 5.733 31.133 1.00 59.34 172 SER A O 1
ATOM 1385 N N . THR A 1 173 ? -20.365 7.940 31.357 1.00 61.03 173 THR A N 1
ATOM 1386 C CA . THR A 1 173 ? -21.161 8.191 30.153 1.00 61.03 173 THR A CA 1
ATOM 1387 C C . THR A 1 173 ? -20.361 8.488 28.878 1.00 61.03 173 THR A C 1
ATOM 1389 O O . THR A 1 173 ? -20.977 8.594 27.818 1.00 61.03 173 THR A O 1
ATOM 1392 N N . MET A 1 174 ? -19.032 8.652 28.928 1.00 67.25 174 MET A N 1
ATOM 1393 C CA . MET A 1 174 ? -18.240 8.998 27.737 1.00 67.25 174 MET A CA 1
ATOM 1394 C C . MET A 1 174 ? -17.547 7.785 27.110 1.00 67.25 174 MET A C 1
ATOM 1396 O O . MET A 1 174 ? -16.624 7.202 27.678 1.00 67.25 174 MET A O 1
ATOM 1400 N N . ASP A 1 175 ? -17.963 7.447 25.886 1.00 76.75 175 ASP A N 1
ATOM 1401 C CA . ASP A 1 175 ? -17.270 6.479 25.037 1.00 76.75 175 ASP A CA 1
ATOM 1402 C C . ASP A 1 175 ? -15.856 6.986 24.703 1.00 76.75 175 ASP A C 1
ATOM 1404 O O . ASP A 1 175 ? -15.667 8.060 24.128 1.00 76.75 175 ASP A O 1
ATOM 1408 N N . CYS A 1 176 ? -14.844 6.197 25.065 1.00 75.38 176 CYS A N 1
ATOM 1409 C CA . CYS A 1 176 ? -13.439 6.486 24.781 1.00 75.38 176 CYS A CA 1
ATOM 1410 C C . CYS A 1 176 ? -13.057 6.178 23.319 1.00 75.38 176 CYS A C 1
ATOM 1412 O O . CYS A 1 176 ? -11.882 6.274 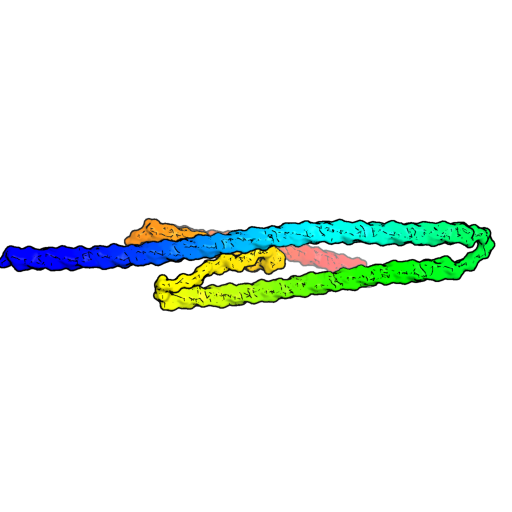22.960 1.00 75.38 176 CYS A O 1
ATOM 1414 N N . GLY A 1 177 ? -14.009 5.763 22.485 1.00 80.12 177 GLY A N 1
ATOM 1415 C CA . GLY A 1 177 ? -13.805 5.439 21.083 1.00 80.12 177 GLY A CA 1
ATOM 1416 C C . GLY A 1 177 ? -12.990 4.156 20.847 1.00 80.12 177 GLY A C 1
ATOM 1417 O O . GLY A 1 177 ? -12.579 3.468 21.796 1.00 80.12 177 GLY A O 1
ATOM 1418 N N . PRO A 1 178 ? -12.742 3.827 19.563 1.00 83.38 178 PRO A N 1
ATOM 1419 C CA . PRO A 1 178 ? -12.104 2.579 19.149 1.00 83.38 178 PRO A CA 1
ATOM 1420 C C . PRO A 1 178 ? -10.729 2.341 19.789 1.00 83.38 178 PRO A C 1
ATOM 1422 O O . PRO A 1 178 ? -9.974 3.264 20.092 1.00 83.38 178 PRO A O 1
ATOM 1425 N N . ALA A 1 179 ? -10.352 1.074 19.970 1.00 80.56 179 ALA A N 1
ATOM 1426 C CA . ALA A 1 179 ? -9.000 0.740 20.413 1.00 80.56 179 ALA A CA 1
ATOM 1427 C C . ALA A 1 179 ? -7.946 1.108 19.350 1.00 80.56 179 ALA A C 1
ATOM 1429 O O . ALA A 1 179 ? -8.187 0.991 18.151 1.00 80.56 179 ALA A O 1
ATOM 1430 N N . GLU A 1 180 ? -6.736 1.472 19.788 1.00 79.25 180 GLU A N 1
ATOM 1431 C CA . GLU A 1 180 ? -5.608 1.825 18.903 1.00 79.25 180 GLU A CA 1
ATOM 1432 C C . GLU A 1 180 ? -5.239 0.716 17.906 1.00 79.25 180 GLU A C 1
ATOM 1434 O O . GLU A 1 180 ? -4.697 0.988 16.836 1.00 79.25 180 GLU A O 1
ATOM 1439 N N . LEU A 1 181 ? -5.576 -0.534 18.239 1.00 76.31 181 LEU A N 1
ATOM 1440 C CA . LEU A 1 181 ? -5.396 -1.710 17.386 1.00 76.31 181 LEU A CA 1
ATOM 1441 C C . LEU A 1 181 ? -6.127 -1.586 16.049 1.00 76.31 181 LEU A C 1
ATOM 1443 O O . LEU A 1 181 ? -5.642 -2.090 15.044 1.00 76.31 181 LEU A O 1
ATOM 1447 N N . HIS A 1 182 ? -7.260 -0.879 16.017 1.00 80.12 182 HIS A N 1
ATOM 1448 C CA . HIS A 1 182 ? -8.041 -0.685 14.795 1.00 80.12 182 HIS A CA 1
ATOM 1449 C C . HIS A 1 182 ? -7.366 0.261 13.791 1.00 80.12 182 HIS A C 1
ATOM 1451 O O . HIS A 1 182 ? -7.793 0.335 12.643 1.00 80.12 182 HIS A O 1
ATOM 1457 N N . PHE A 1 183 ? -6.307 0.967 14.199 1.00 80.19 183 PHE A N 1
ATOM 1458 C CA . PHE A 1 183 ? -5.577 1.923 13.366 1.00 80.19 183 PHE A CA 1
ATOM 1459 C C . PHE A 1 183 ? -4.186 1.415 12.948 1.00 80.19 183 PHE A C 1
ATOM 1461 O O . PHE A 1 183 ? -3.320 2.204 12.556 1.00 80.19 183 PHE A O 1
ATOM 1468 N N . SER A 1 184 ? -3.930 0.108 13.045 1.00 74.44 184 SER A N 1
ATOM 1469 C CA . SER A 1 184 ? -2.657 -0.488 12.636 1.00 74.44 184 SER A CA 1
ATOM 1470 C C . SER A 1 184 ? -2.444 -0.383 11.121 1.00 74.44 184 SER A C 1
ATOM 1472 O O . SER A 1 184 ? -3.272 -0.848 10.343 1.00 74.44 184 SER A O 1
ATOM 1474 N N . ILE A 1 185 ? -1.305 0.171 10.699 1.00 78.06 185 ILE A N 1
ATOM 1475 C CA . ILE A 1 185 ? -0.871 0.139 9.295 1.00 78.06 185 ILE A CA 1
ATOM 1476 C C . ILE A 1 185 ? -0.441 -1.296 8.962 1.00 78.06 185 ILE A C 1
ATOM 1478 O O . ILE A 1 185 ? 0.400 -1.845 9.668 1.00 78.06 185 ILE A O 1
ATOM 1482 N N . THR A 1 186 ? -1.002 -1.899 7.912 1.00 72.56 186 THR A N 1
ATOM 1483 C CA . THR A 1 186 ? -0.692 -3.283 7.488 1.00 72.56 186 THR A CA 1
ATOM 1484 C C . THR A 1 186 ? 0.402 -3.346 6.413 1.00 72.56 186 THR A C 1
ATOM 1486 O O . THR A 1 186 ? 0.957 -4.413 6.161 1.00 72.56 186 THR A O 1
ATOM 1489 N N . ASP A 1 187 ? 0.755 -2.213 5.795 1.00 75.12 187 ASP A N 1
ATOM 1490 C CA . ASP A 1 187 ? 1.683 -2.186 4.662 1.00 75.12 187 ASP A CA 1
ATOM 1491 C C . ASP A 1 187 ? 3.113 -2.614 5.049 1.00 75.12 187 ASP A C 1
ATOM 1493 O O . ASP A 1 187 ? 3.799 -1.918 5.811 1.00 75.12 187 ASP A O 1
ATOM 1497 N N . PRO A 1 188 ? 3.631 -3.722 4.484 1.00 69.19 188 PRO A N 1
ATOM 1498 C CA . PRO A 1 188 ? 4.909 -4.297 4.893 1.00 69.19 188 PRO A CA 1
ATOM 1499 C C . PRO A 1 188 ? 6.111 -3.413 4.537 1.00 69.19 188 PRO A C 1
ATOM 1501 O O . PRO A 1 188 ? 7.123 -3.482 5.230 1.00 69.19 188 PRO A O 1
ATOM 1504 N N . GLU A 1 189 ? 6.010 -2.563 3.510 1.00 71.44 189 GLU A N 1
ATOM 1505 C CA . GLU A 1 189 ? 7.067 -1.614 3.117 1.00 71.44 189 GLU A CA 1
ATOM 1506 C C . GLU A 1 189 ? 7.217 -0.430 4.085 1.00 71.44 189 GLU A C 1
ATOM 1508 O O . GLU A 1 189 ? 8.245 0.255 4.088 1.00 71.44 189 GLU A O 1
ATOM 1513 N N . LEU A 1 190 ? 6.190 -0.177 4.900 1.00 68.75 190 LEU A N 1
ATOM 1514 C CA . LEU A 1 190 ? 6.125 0.949 5.833 1.00 68.75 190 LEU A CA 1
ATOM 1515 C C . LEU A 1 190 ? 6.438 0.544 7.267 1.00 68.75 190 LEU A C 1
ATOM 1517 O O . LEU A 1 190 ? 6.915 1.371 8.044 1.00 68.75 190 LEU A O 1
ATOM 1521 N N . LEU A 1 191 ? 6.211 -0.724 7.595 1.00 72.88 191 LEU A N 1
ATOM 1522 C CA . LEU A 1 191 ? 6.478 -1.271 8.912 1.00 72.88 191 LEU A CA 1
ATOM 1523 C C . LEU A 1 191 ? 7.964 -1.601 9.081 1.00 72.88 191 LEU A C 1
ATOM 1525 O O . LEU A 1 191 ? 8.501 -2.502 8.434 1.00 72.88 191 LEU A O 1
ATOM 1529 N N . THR A 1 192 ? 8.624 -0.914 10.012 1.00 75.56 192 THR A N 1
ATOM 1530 C CA . THR A 1 192 ? 9.911 -1.365 10.555 1.00 75.56 192 THR A CA 1
ATOM 1531 C C . THR A 1 192 ? 9.698 -2.611 11.416 1.00 75.56 192 THR A C 1
ATOM 1533 O O . THR A 1 192 ? 8.623 -2.803 11.986 1.00 75.56 192 THR A O 1
ATOM 1536 N N . ASN A 1 193 ? 10.724 -3.451 11.576 1.00 75.06 193 ASN A N 1
ATOM 1537 C CA . ASN A 1 193 ? 10.633 -4.656 12.417 1.00 75.06 193 ASN A CA 1
ATOM 1538 C C . ASN A 1 193 ? 10.109 -4.343 13.831 1.00 75.06 193 ASN A C 1
ATOM 1540 O O . ASN A 1 193 ? 9.233 -5.041 14.331 1.00 75.06 193 ASN A O 1
ATOM 1544 N N . THR A 1 194 ? 10.533 -3.213 14.400 1.00 76.44 194 THR A N 1
ATOM 1545 C CA . THR A 1 194 ? 10.056 -2.716 15.697 1.00 76.44 194 THR A CA 1
ATOM 1546 C C . THR A 1 194 ? 8.552 -2.429 15.719 1.00 76.44 194 THR A C 1
ATOM 1548 O O . THR A 1 194 ? 7.873 -2.785 16.675 1.00 76.44 194 THR A O 1
ATOM 1551 N N . THR A 1 195 ? 7.986 -1.832 14.664 1.00 77.75 195 THR A N 1
ATOM 1552 C CA . THR A 1 195 ? 6.533 -1.583 14.587 1.00 77.75 195 THR A CA 1
ATOM 1553 C C . THR A 1 195 ? 5.722 -2.872 14.462 1.00 77.75 195 THR A C 1
ATOM 1555 O O . THR A 1 195 ? 4.651 -2.964 15.060 1.00 77.75 195 THR A O 1
ATOM 1558 N N . ARG A 1 196 ? 6.249 -3.893 13.769 1.00 79.38 196 ARG A N 1
ATOM 1559 C CA . ARG A 1 196 ? 5.613 -5.220 13.669 1.00 79.38 196 ARG A CA 1
ATOM 1560 C C . ARG A 1 196 ? 5.608 -5.943 15.011 1.00 79.38 196 ARG A C 1
ATOM 1562 O O . ARG A 1 196 ? 4.598 -6.514 15.406 1.00 79.38 196 ARG A O 1
ATOM 1569 N N . GLU A 1 197 ? 6.722 -5.885 15.733 1.00 80.75 197 GLU A N 1
ATOM 1570 C CA . GLU A 1 197 ? 6.817 -6.434 17.087 1.00 80.75 197 GLU A CA 1
ATOM 1571 C C . GLU A 1 197 ? 5.863 -5.716 18.042 1.00 80.75 197 GLU A C 1
ATOM 1573 O O . GLU A 1 197 ? 5.128 -6.369 18.777 1.00 80.75 197 GLU A O 1
ATOM 1578 N N . LEU A 1 198 ? 5.778 -4.384 17.966 1.00 80.94 198 LEU A N 1
ATOM 1579 C CA . LEU A 1 198 ? 4.809 -3.613 18.743 1.00 80.94 198 LEU A CA 1
ATOM 1580 C C . LEU A 1 198 ? 3.358 -3.982 18.410 1.00 80.94 198 LEU A C 1
ATOM 1582 O O . LEU A 1 198 ? 2.535 -4.043 19.318 1.00 80.94 198 LEU A O 1
ATOM 1586 N N . GLN A 1 199 ? 3.020 -4.232 17.141 1.00 82.06 199 GLN A N 1
ATOM 1587 C CA . GLN A 1 199 ? 1.689 -4.717 16.748 1.00 82.06 199 GLN A CA 1
ATOM 1588 C C . GLN A 1 199 ? 1.399 -6.101 17.342 1.00 82.06 199 GLN A C 1
ATOM 1590 O O . GLN A 1 199 ? 0.367 -6.285 17.984 1.00 82.06 199 GLN A O 1
ATOM 1595 N N . ARG A 1 200 ? 2.345 -7.039 17.238 1.00 85.88 200 ARG A N 1
ATOM 1596 C CA . ARG A 1 200 ? 2.217 -8.378 17.828 1.00 85.88 200 ARG A CA 1
ATOM 1597 C C . ARG A 1 200 ? 2.030 -8.330 19.348 1.00 85.88 200 ARG A C 1
ATOM 1599 O O . ARG A 1 200 ? 1.169 -9.025 19.881 1.00 85.88 200 ARG A O 1
ATOM 1606 N N . LEU A 1 201 ? 2.809 -7.503 20.046 1.00 85.56 201 LEU A N 1
ATOM 1607 C CA . LEU A 1 201 ? 2.704 -7.327 21.500 1.00 85.56 201 LEU A CA 1
ATOM 1608 C C . LEU A 1 201 ? 1.360 -6.719 21.901 1.00 85.56 201 LEU A C 1
ATOM 1610 O O . LEU A 1 201 ? 0.747 -7.136 22.880 1.00 85.56 201 LEU A O 1
ATOM 1614 N N . ARG A 1 202 ? 0.875 -5.754 21.122 1.00 83.88 202 ARG A N 1
ATOM 1615 C CA . ARG A 1 202 ? -0.434 -5.132 21.306 1.00 83.88 202 ARG A CA 1
ATOM 1616 C C . ARG A 1 202 ? -1.588 -6.132 21.150 1.00 83.88 202 ARG A C 1
ATOM 1618 O O . ARG A 1 202 ? -2.500 -6.139 21.972 1.00 83.88 202 ARG A O 1
ATOM 1625 N N . GLU A 1 203 ? -1.527 -7.010 20.152 1.00 86.00 203 GLU A N 1
ATOM 1626 C CA . GLU A 1 203 ? -2.497 -8.100 19.980 1.00 86.00 203 GLU A CA 1
ATOM 1627 C C . GLU A 1 203 ? -2.446 -9.108 21.133 1.00 86.00 203 GLU A C 1
ATOM 1629 O O . GLU A 1 203 ? -3.483 -9.545 21.628 1.00 86.00 203 GLU A O 1
ATOM 1634 N N . GLN A 1 204 ? -1.242 -9.484 21.576 1.00 88.75 204 GLN A N 1
ATOM 1635 C CA . GLN A 1 204 ? -1.062 -10.377 22.723 1.00 88.75 204 GLN A CA 1
ATOM 1636 C C . GLN A 1 204 ? -1.619 -9.759 24.007 1.00 88.75 204 GLN A C 1
ATOM 1638 O O . GLN A 1 204 ? -2.318 -10.445 24.748 1.00 88.75 204 GLN A O 1
ATOM 1643 N N . LYS A 1 205 ? -1.381 -8.462 24.234 1.00 87.25 205 LYS A N 1
ATOM 1644 C CA . LYS A 1 205 ? -1.957 -7.719 25.358 1.00 87.25 205 LYS A CA 1
ATOM 1645 C C . LYS A 1 205 ? -3.486 -7.781 25.338 1.00 87.25 205 LYS A C 1
ATOM 1647 O O . LYS A 1 205 ? -4.071 -8.149 26.346 1.00 87.25 205 LYS A O 1
ATOM 1652 N N . ALA A 1 206 ? -4.125 -7.505 24.200 1.00 85.25 206 ALA A N 1
ATOM 1653 C CA . ALA A 1 206 ? -5.586 -7.547 24.103 1.00 85.25 206 ALA A CA 1
ATOM 1654 C C . ALA A 1 206 ? -6.165 -8.950 24.350 1.00 85.25 206 ALA A C 1
ATOM 1656 O O . ALA A 1 206 ? -7.196 -9.089 25.003 1.00 85.25 206 ALA A O 1
ATOM 1657 N N . LYS A 1 207 ? -5.483 -10.001 23.876 1.00 90.00 207 LYS A N 1
ATOM 1658 C CA . LYS A 1 207 ? -5.862 -11.395 24.168 1.00 90.00 207 LYS A CA 1
ATOM 1659 C C . LYS A 1 207 ? -5.780 -11.701 25.664 1.00 90.00 207 LYS A C 1
ATOM 1661 O O . LYS A 1 207 ? -6.694 -12.312 26.203 1.00 90.00 207 LYS A O 1
ATOM 1666 N N . LEU A 1 208 ? -4.710 -11.261 26.326 1.00 91.12 208 LEU A N 1
ATOM 1667 C CA . LEU A 1 208 ? -4.533 -11.440 27.769 1.00 91.12 208 LEU A CA 1
ATOM 1668 C C . LEU A 1 208 ? -5.554 -10.630 28.581 1.00 91.12 208 LEU A C 1
ATOM 1670 O O . LEU A 1 208 ? -6.059 -11.127 29.580 1.00 91.12 208 LEU A O 1
ATOM 1674 N N . GLU A 1 209 ? -5.891 -9.413 28.152 1.00 86.62 209 GLU A N 1
ATOM 1675 C CA . GLU A 1 209 ? -6.927 -8.589 28.792 1.00 86.62 209 GLU A CA 1
ATOM 1676 C C . GLU A 1 209 ? -8.313 -9.244 28.702 1.00 86.62 209 GLU A C 1
ATOM 1678 O O . GLU A 1 209 ? -9.036 -9.263 29.697 1.00 86.62 209 GLU A O 1
ATOM 1683 N N . LEU A 1 210 ? -8.659 -9.841 27.555 1.00 87.06 210 LEU A N 1
ATOM 1684 C CA . LEU A 1 210 ? -9.885 -10.633 27.404 1.00 87.06 210 LEU A CA 1
ATOM 1685 C C . LEU A 1 210 ? -9.893 -11.850 28.336 1.00 87.06 210 LEU A C 1
ATOM 1687 O O . LEU A 1 210 ? -10.862 -12.053 29.060 1.00 87.06 210 LEU A O 1
ATOM 1691 N N . GLN A 1 211 ? -8.796 -12.612 28.386 1.00 90.31 211 GLN A N 1
ATOM 1692 C CA . GLN A 1 211 ? -8.670 -13.755 29.299 1.00 90.31 211 GLN A CA 1
ATOM 1693 C C . GLN A 1 211 ? -8.789 -13.338 30.770 1.00 90.31 211 GLN A C 1
ATOM 1695 O O . GLN A 1 211 ? -9.409 -14.038 31.567 1.00 90.31 211 GLN A O 1
ATOM 1700 N N . LEU A 1 212 ? -8.223 -12.187 31.141 1.00 85.62 212 LEU A N 1
ATOM 1701 C CA . LEU A 1 212 ? -8.349 -11.647 32.491 1.00 85.62 212 LEU A CA 1
ATOM 1702 C C . LEU A 1 212 ? -9.809 -11.304 32.808 1.00 85.62 212 LEU A C 1
ATOM 1704 O O . LEU A 1 212 ? -10.295 -11.677 33.870 1.00 85.62 212 LEU A O 1
ATOM 1708 N N . GLN A 1 213 ? -10.513 -10.639 31.886 1.00 83.62 213 GLN A N 1
ATOM 1709 C CA . GLN A 1 213 ? -11.935 -10.321 32.041 1.00 83.62 213 GLN A CA 1
ATOM 1710 C C . GLN A 1 213 ? -12.797 -11.583 32.161 1.00 83.62 213 GLN A C 1
ATOM 1712 O O . GLN A 1 213 ? -13.686 -11.619 33.007 1.00 83.62 213 GLN A O 1
ATOM 1717 N N . GLU A 1 214 ? -12.517 -12.627 31.378 1.00 87.12 214 GLU A N 1
ATOM 1718 C CA . GLU A 1 214 ? -13.195 -13.926 31.482 1.00 87.12 214 GLU A CA 1
ATOM 1719 C C . GLU A 1 214 ? -12.984 -14.558 32.865 1.00 87.12 214 GLU A C 1
ATOM 1721 O O . GLU A 1 214 ? -13.948 -14.925 33.533 1.00 87.12 214 GLU A O 1
ATOM 1726 N N . VAL A 1 215 ? -11.739 -14.621 33.351 1.00 80.88 215 VAL A N 1
ATOM 1727 C CA . VAL A 1 215 ? -11.426 -15.157 34.689 1.00 80.88 215 VAL A CA 1
ATOM 1728 C C . VAL A 1 215 ? -12.085 -14.326 35.795 1.00 80.88 215 VAL A C 1
ATOM 1730 O O . VAL A 1 215 ? -12.590 -14.879 36.771 1.00 80.88 215 VAL A O 1
ATOM 1733 N N . GLN A 1 216 ? -12.124 -13.005 35.634 1.00 74.25 216 GLN A N 1
ATOM 1734 C CA . GLN A 1 216 ? -12.720 -12.080 36.596 1.00 74.25 216 GLN A CA 1
ATOM 1735 C C . GLN A 1 216 ? -14.256 -12.163 36.623 1.00 74.25 216 GLN A C 1
ATOM 1737 O O . GLN A 1 216 ? -14.856 -11.907 37.661 1.00 74.25 216 GLN A O 1
ATOM 1742 N N . GLN A 1 217 ? -14.896 -12.573 35.523 1.00 70.19 217 GLN A N 1
ATOM 1743 C CA . GLN A 1 217 ? -16.331 -12.882 35.478 1.00 70.19 217 GLN A CA 1
ATOM 1744 C C . GLN A 1 217 ? -16.660 -14.271 36.050 1.00 70.19 217 GLN A C 1
ATOM 1746 O O . GLN A 1 217 ? -17.750 -14.468 36.585 1.00 70.19 217 GLN A O 1
ATOM 1751 N N . VAL A 1 218 ? -15.730 -15.230 35.965 1.00 69.00 218 VAL A N 1
ATOM 1752 C CA . VAL A 1 218 ? -15.890 -16.590 36.516 1.00 69.00 218 VAL A CA 1
ATOM 1753 C C . VAL A 1 218 ? -15.665 -16.637 38.037 1.00 69.00 218 VAL A C 1
ATOM 1755 O O . VAL A 1 218 ? -16.196 -17.529 38.699 1.00 69.00 218 VAL A O 1
ATOM 1758 N N . LEU A 1 219 ? -14.945 -15.669 38.618 1.00 56.41 219 LEU A N 1
ATOM 1759 C CA . LEU A 1 219 ? -14.819 -15.479 40.070 1.00 56.41 219 LEU A CA 1
ATOM 1760 C C . LEU A 1 219 ? -15.697 -14.306 40.561 1.00 56.41 219 LEU A C 1
ATOM 1762 O O . LEU A 1 219 ? -15.192 -13.194 40.735 1.00 56.41 219 LEU A O 1
ATOM 1766 N N . PRO A 1 220 ? -16.995 -14.507 40.849 1.00 52.03 220 PRO A N 1
ATOM 1767 C CA . PRO A 1 220 ? -17.748 -13.512 41.595 1.00 52.03 220 PRO A CA 1
ATOM 1768 C C . PRO A 1 220 ? -17.248 -13.514 43.050 1.00 52.03 220 PRO A C 1
ATOM 1770 O O . PRO A 1 220 ? -17.375 -14.511 43.755 1.00 52.03 220 PRO A O 1
ATOM 1773 N N . GLU A 1 221 ? -16.617 -12.413 43.463 1.00 54.66 221 GLU A N 1
ATOM 1774 C CA . GLU A 1 221 ? -16.366 -11.992 44.853 1.00 54.66 221 GLU A CA 1
ATOM 1775 C C . GLU A 1 221 ? -16.110 -13.107 45.892 1.00 54.66 221 GLU A C 1
ATOM 1777 O O . GLU A 1 221 ? -16.786 -13.202 46.915 1.00 54.66 221 GLU A O 1
ATOM 1782 N N . ILE A 1 222 ? -15.077 -13.931 45.699 1.00 54.69 222 ILE A N 1
ATOM 1783 C CA . ILE A 1 222 ? -14.461 -14.616 46.845 1.00 54.69 222 ILE A CA 1
ATOM 1784 C C . ILE A 1 222 ? -13.530 -13.590 47.503 1.00 54.69 222 ILE A C 1
ATOM 1786 O O . ILE A 1 222 ? -12.657 -13.062 46.807 1.00 54.69 222 ILE A O 1
ATOM 1790 N N . PRO A 1 223 ? -13.669 -13.281 48.810 1.00 52.59 223 PRO A N 1
ATOM 1791 C CA . PRO A 1 223 ? -12.770 -12.355 49.482 1.00 52.59 223 PRO A CA 1
ATOM 1792 C C . PRO A 1 223 ? -11.330 -12.820 49.275 1.00 52.59 223 PRO A C 1
ATOM 1794 O O . PRO A 1 223 ? -10.953 -13.896 49.742 1.00 52.59 223 PRO A O 1
ATOM 1797 N N . LEU A 1 224 ? -10.530 -11.999 48.589 1.00 55.53 224 LEU A N 1
ATOM 1798 C CA . LEU A 1 224 ? -9.112 -12.232 48.274 1.00 55.53 224 LEU A CA 1
ATOM 1799 C C . LEU A 1 224 ? -8.286 -12.689 49.494 1.00 55.53 224 LEU A C 1
ATOM 1801 O O . LEU A 1 224 ? -7.258 -13.341 49.341 1.00 55.53 224 LEU A O 1
ATOM 1805 N N . LEU A 1 225 ? -8.761 -12.396 50.707 1.00 52.38 225 LEU A N 1
ATOM 1806 C CA . LEU A 1 225 ? -8.191 -12.837 51.977 1.00 52.38 225 LEU A CA 1
ATOM 1807 C C . LEU A 1 225 ? -8.198 -14.371 52.168 1.00 52.38 225 LEU A C 1
ATOM 1809 O O . LEU A 1 225 ? -7.245 -14.918 52.717 1.00 52.38 225 LEU A O 1
ATOM 1813 N N . LEU A 1 226 ? -9.243 -15.077 51.717 1.00 52.81 226 LEU A N 1
ATOM 1814 C CA . LEU A 1 226 ? -9.390 -16.531 51.897 1.00 52.81 226 LEU A CA 1
ATOM 1815 C C . LEU A 1 226 ? -8.579 -17.326 50.866 1.00 52.81 226 LEU A C 1
ATOM 1817 O O . LEU A 1 226 ? -7.965 -18.336 51.206 1.00 52.81 226 LEU A O 1
ATOM 1821 N N . THR A 1 227 ? -8.514 -16.845 49.624 1.00 52.22 227 THR A N 1
ATOM 1822 C CA . THR A 1 227 ? -7.722 -17.464 48.551 1.00 52.22 227 THR A CA 1
ATOM 1823 C C . THR A 1 227 ? -6.226 -17.219 48.729 1.00 52.22 227 THR A C 1
ATOM 1825 O O . THR A 1 227 ? -5.447 -18.160 48.599 1.00 52.22 227 THR A O 1
ATOM 1828 N N . LEU A 1 228 ? -5.801 -16.010 49.116 1.00 50.41 228 LEU A N 1
ATOM 1829 C CA . LEU A 1 228 ? -4.392 -15.754 49.437 1.00 50.41 228 LEU A CA 1
ATOM 1830 C C . LEU A 1 228 ? -3.960 -16.451 50.734 1.00 50.41 228 LEU A C 1
ATOM 1832 O O . LEU A 1 228 ? -2.831 -16.915 50.803 1.00 50.41 228 LEU A O 1
ATOM 1836 N N . GLY A 1 229 ? -4.839 -16.599 51.732 1.00 52.94 229 GLY A N 1
ATOM 1837 C CA . GLY A 1 229 ? -4.515 -17.287 52.990 1.00 52.94 229 GLY A CA 1
ATOM 1838 C C . GLY A 1 229 ? -4.220 -18.785 52.828 1.00 52.94 229 GLY A C 1
ATOM 1839 O O . GLY A 1 229 ? -3.285 -19.300 53.437 1.00 52.94 229 GLY A O 1
ATOM 1840 N N . TRP A 1 230 ? -4.966 -19.484 51.967 1.00 45.72 230 TRP A N 1
ATOM 1841 C CA . TRP A 1 230 ? -4.726 -20.902 51.660 1.00 45.72 230 TRP A CA 1
ATOM 1842 C C . TRP A 1 230 ? -3.564 -21.120 50.684 1.00 45.72 230 TRP A C 1
ATOM 1844 O O . TRP A 1 230 ? -2.756 -22.027 50.882 1.00 45.72 230 TRP A O 1
ATOM 1854 N N . VAL A 1 231 ? -3.435 -20.269 49.661 1.00 49.91 231 VAL A N 1
ATOM 1855 C CA . VAL A 1 231 ? -2.340 -20.363 48.680 1.00 49.91 231 VAL A CA 1
ATOM 1856 C C . VAL A 1 231 ? -0.999 -20.006 49.324 1.00 49.91 231 VAL A C 1
ATOM 1858 O O . VAL A 1 231 ? -0.005 -20.682 49.073 1.00 49.91 231 VAL A O 1
ATOM 1861 N N . LEU A 1 232 ? -0.962 -19.013 50.218 1.00 52.88 232 LEU A N 1
ATOM 1862 C CA . LEU A 1 232 ? 0.259 -18.623 50.921 1.00 52.88 232 LEU A CA 1
ATOM 1863 C C . LEU A 1 232 ? 0.667 -19.649 51.990 1.00 52.88 232 LEU A C 1
ATOM 1865 O O . LEU A 1 232 ? 1.860 -19.823 52.207 1.00 52.88 232 LEU A O 1
ATOM 1869 N N . GLY A 1 233 ? -0.276 -20.366 52.611 1.00 54.88 233 GLY A N 1
ATOM 1870 C CA . GLY A 1 233 ? 0.016 -21.409 53.607 1.00 54.88 233 GLY A CA 1
ATOM 1871 C C . GLY A 1 233 ? 0.567 -22.720 53.028 1.00 54.88 233 GLY A C 1
ATOM 1872 O O . GLY A 1 233 ? 1.287 -23.428 53.723 1.00 54.88 233 GLY A O 1
ATOM 1873 N N . LEU A 1 234 ? 0.274 -23.035 51.759 1.00 51.16 234 LEU A N 1
ATOM 1874 C CA . LEU A 1 234 ? 0.754 -24.257 51.095 1.00 51.16 234 LEU A CA 1
ATOM 1875 C C . LEU A 1 234 ? 2.025 -24.029 50.245 1.00 51.16 234 LEU A C 1
ATOM 1877 O O . LEU A 1 234 ? 2.815 -24.954 50.067 1.00 51.16 234 LEU A O 1
ATOM 1881 N N . LEU A 1 235 ? 2.263 -22.806 49.743 1.00 53.72 235 LEU A N 1
ATOM 1882 C CA . LEU A 1 235 ? 3.462 -22.470 48.950 1.00 53.72 235 LEU A CA 1
ATOM 1883 C C . LEU A 1 235 ? 4.717 -22.153 49.784 1.00 53.72 235 LEU A C 1
ATOM 1885 O O . LEU A 1 235 ? 5.812 -22.075 49.223 1.00 53.72 235 LEU A O 1
ATOM 1889 N N . THR A 1 236 ? 4.588 -21.898 51.088 1.00 60.44 236 THR A N 1
ATOM 1890 C CA . THR A 1 236 ? 5.595 -21.128 51.841 1.00 60.44 236 THR A CA 1
ATOM 1891 C C . THR A 1 236 ? 6.875 -21.880 52.206 1.00 60.44 236 THR A C 1
ATOM 1893 O O . THR A 1 236 ? 7.919 -21.240 52.288 1.00 60.44 236 THR A O 1
ATOM 1896 N N . GLU A 1 237 ? 6.856 -23.205 52.355 1.00 55.69 237 GLU A N 1
ATOM 1897 C CA . GLU A 1 237 ? 8.082 -23.960 52.679 1.00 55.69 237 GLU A CA 1
ATOM 1898 C C . GLU A 1 237 ? 8.582 -24.827 51.523 1.00 55.69 237 GLU A C 1
ATOM 1900 O O . GLU A 1 237 ? 9.717 -24.651 51.080 1.00 55.69 237 GLU A O 1
ATOM 1905 N N . MET A 1 238 ? 7.745 -25.713 50.971 1.00 56.78 238 MET A N 1
ATOM 1906 C CA . MET A 1 238 ? 8.166 -26.600 49.875 1.00 56.78 238 MET A CA 1
ATOM 1907 C C . MET A 1 238 ? 8.392 -25.849 48.555 1.00 56.78 238 MET A C 1
ATOM 1909 O O . MET A 1 238 ? 9.355 -26.137 47.849 1.00 56.78 238 MET A O 1
ATOM 1913 N N . GLY A 1 239 ? 7.565 -24.845 48.241 1.00 72.62 239 GLY A N 1
ATOM 1914 C CA . GLY A 1 239 ? 7.705 -24.052 47.014 1.00 72.62 239 GLY A CA 1
ATOM 1915 C C . GLY A 1 239 ? 8.942 -23.152 47.025 1.00 72.62 239 GLY A C 1
ATOM 1916 O O . GLY A 1 239 ? 9.657 -23.063 46.031 1.00 72.62 239 GLY A O 1
ATOM 1917 N N . TRP A 1 240 ? 9.247 -22.530 48.166 1.00 74.75 240 TRP A N 1
ATOM 1918 C CA . TRP A 1 240 ? 10.441 -21.692 48.311 1.00 74.75 240 TRP A CA 1
ATOM 1919 C C . TRP A 1 240 ? 11.736 -22.494 48.404 1.00 74.75 240 TRP A C 1
ATOM 1921 O O . TRP A 1 240 ? 12.767 -22.023 47.924 1.00 74.75 240 TRP A O 1
ATOM 1931 N N . ALA A 1 241 ? 11.704 -23.692 48.993 1.00 80.56 241 ALA A N 1
ATOM 1932 C CA . ALA A 1 241 ? 12.839 -24.607 48.957 1.00 80.56 241 ALA A CA 1
ATOM 1933 C C . ALA A 1 241 ? 13.150 -25.045 47.516 1.00 80.56 241 ALA A C 1
ATOM 1935 O O . ALA A 1 241 ? 14.306 -24.977 47.100 1.00 80.56 241 ALA A O 1
ATOM 1936 N N . GLU A 1 242 ? 12.125 -25.396 46.734 1.00 81.44 242 GLU A N 1
ATOM 1937 C CA . GLU A 1 242 ? 12.287 -25.796 45.333 1.00 81.44 242 GLU A CA 1
ATOM 1938 C C . GLU A 1 242 ? 12.766 -24.633 44.451 1.00 81.44 242 GLU A C 1
ATOM 1940 O O . GLU A 1 242 ? 13.678 -24.796 43.648 1.00 81.44 242 GLU A O 1
ATOM 1945 N N . LEU A 1 243 ? 12.242 -23.422 44.653 1.00 81.25 243 LEU A N 1
ATOM 1946 C CA . LEU A 1 243 ? 12.662 -22.240 43.891 1.00 81.25 243 LEU A CA 1
ATOM 1947 C C . LEU A 1 243 ? 14.113 -21.843 44.216 1.00 81.25 243 LEU A C 1
ATOM 1949 O O . LEU A 1 243 ? 14.887 -21.506 43.321 1.00 81.25 243 LEU A O 1
ATOM 1953 N N . ARG A 1 244 ? 14.530 -21.946 45.487 1.00 84.06 244 ARG A N 1
ATOM 1954 C CA . ARG A 1 244 ? 15.938 -21.752 45.881 1.00 84.06 244 ARG A CA 1
ATOM 1955 C C . ARG A 1 244 ? 16.850 -22.809 45.269 1.00 84.06 244 ARG A C 1
ATOM 1957 O O . ARG A 1 244 ? 17.935 -22.459 44.816 1.00 84.06 244 ARG A O 1
ATOM 1964 N N . LYS A 1 245 ? 16.404 -24.064 45.226 1.00 89.88 245 LYS A N 1
ATOM 1965 C CA . LYS A 1 245 ? 17.133 -25.160 44.586 1.00 89.88 245 LYS A CA 1
ATOM 1966 C C . LYS A 1 245 ? 17.287 -24.918 43.083 1.00 89.88 245 LYS A C 1
ATOM 1968 O O . LYS A 1 245 ? 18.402 -24.963 42.585 1.00 89.88 245 LYS A O 1
ATOM 1973 N N . GLN A 1 246 ? 16.217 -24.538 42.387 1.00 88.19 246 GLN A N 1
ATOM 1974 C CA . GLN A 1 246 ? 16.265 -24.205 40.959 1.00 88.19 246 GLN A CA 1
ATOM 1975 C C . GLN A 1 246 ? 17.159 -23.000 40.661 1.00 88.19 246 GLN A C 1
ATOM 1977 O O . GLN A 1 246 ? 17.894 -23.007 39.678 1.00 88.19 246 GLN A O 1
ATOM 1982 N N . LEU A 1 247 ? 17.142 -21.971 41.513 1.00 87.75 247 LEU A N 1
ATOM 1983 C CA . LEU A 1 247 ? 18.054 -20.835 41.379 1.00 87.75 247 LEU A CA 1
ATOM 1984 C C . LEU A 1 247 ? 19.512 -21.249 41.593 1.00 87.75 247 LEU A C 1
ATOM 1986 O O . LEU A 1 247 ? 20.381 -20.793 40.853 1.00 87.75 247 LEU A O 1
ATOM 1990 N N . GLN A 1 248 ? 19.790 -22.115 42.568 1.00 91.56 248 GLN A N 1
ATOM 1991 C CA . GLN A 1 248 ? 21.135 -22.647 42.798 1.00 91.56 248 GLN A CA 1
ATOM 1992 C C . GLN A 1 248 ? 21.608 -23.510 41.626 1.00 91.56 248 GLN A C 1
ATOM 1994 O O . GLN A 1 248 ? 22.714 -23.297 41.142 1.00 91.56 248 GLN A O 1
ATOM 1999 N N . GLU A 1 249 ? 20.766 -24.410 41.118 1.00 93.44 249 GLU A N 1
ATOM 2000 C CA . GLU A 1 249 ? 21.065 -25.245 39.950 1.00 93.44 249 GLU A CA 1
ATOM 2001 C C . GLU A 1 249 ? 21.269 -24.402 38.688 1.00 93.44 249 GLU A C 1
ATOM 2003 O O . GLU A 1 249 ? 22.230 -24.613 37.955 1.00 93.44 249 GLU A O 1
ATOM 2008 N N . PHE A 1 250 ? 20.427 -23.393 38.452 1.00 92.12 250 PHE A N 1
ATOM 2009 C CA . PHE A 1 250 ? 20.599 -22.471 37.331 1.00 92.12 250 PHE A CA 1
ATOM 2010 C C . PHE A 1 250 ? 21.909 -21.690 37.445 1.00 92.12 250 PHE A C 1
ATOM 2012 O O . PHE A 1 250 ? 22.650 -21.594 36.468 1.00 92.12 250 PHE A O 1
ATOM 2019 N N . THR A 1 251 ? 22.222 -21.162 38.631 1.00 92.56 251 THR A N 1
ATOM 2020 C CA . THR A 1 251 ? 23.463 -20.407 38.866 1.00 92.56 251 THR A CA 1
ATOM 2021 C C . THR A 1 251 ? 24.686 -21.305 38.691 1.00 92.56 251 THR A C 1
ATOM 2023 O O . THR A 1 251 ? 25.656 -20.899 38.062 1.00 92.56 251 THR A O 1
ATOM 2026 N N . HIS A 1 252 ? 24.629 -22.546 39.178 1.00 92.00 252 HIS A N 1
ATOM 2027 C CA . HIS A 1 252 ? 25.720 -23.501 39.039 1.00 92.00 252 HIS A CA 1
ATOM 2028 C C . HIS A 1 252 ? 25.924 -23.930 37.581 1.00 92.00 252 HIS A C 1
ATOM 2030 O O . HIS A 1 252 ? 27.025 -23.793 37.063 1.00 92.00 252 HIS A O 1
ATOM 2036 N N . ASN A 1 253 ? 24.858 -24.327 36.879 1.00 94.12 253 ASN A N 1
ATOM 2037 C CA . ASN A 1 253 ? 24.932 -24.750 35.478 1.00 94.12 253 ASN A CA 1
ATOM 2038 C C . ASN A 1 253 ? 25.395 -23.616 34.552 1.00 94.12 253 ASN A C 1
ATOM 2040 O O . ASN A 1 253 ? 26.183 -23.834 33.633 1.00 94.12 253 ASN A O 1
ATOM 2044 N N . THR A 1 254 ? 24.910 -22.391 34.780 1.00 92.75 254 THR A N 1
ATOM 2045 C CA . THR A 1 254 ? 25.361 -21.228 34.000 1.00 92.75 254 THR A CA 1
ATOM 2046 C C . THR A 1 254 ? 26.819 -20.894 34.287 1.00 92.75 254 THR A C 1
ATOM 2048 O O . THR A 1 254 ? 27.565 -20.612 33.351 1.00 92.75 254 THR A O 1
ATOM 2051 N N . GLN A 1 255 ? 27.255 -20.979 35.545 1.00 92.69 255 GLN A N 1
ATOM 2052 C CA . GLN A 1 255 ? 28.652 -20.768 35.902 1.00 92.69 255 GLN A CA 1
ATOM 2053 C C . GLN A 1 255 ? 29.573 -21.839 35.297 1.00 92.69 255 GLN A C 1
ATOM 2055 O O . GLN A 1 255 ? 30.584 -21.484 34.696 1.00 92.69 255 GLN A O 1
ATOM 2060 N N . GLU A 1 256 ? 29.211 -23.120 35.377 1.00 94.56 256 GLU A N 1
ATOM 2061 C CA . GLU A 1 256 ? 29.973 -24.209 34.755 1.00 94.56 256 GLU A CA 1
ATOM 2062 C C . GLU A 1 256 ? 30.085 -24.032 33.236 1.00 94.56 256 GLU A C 1
ATOM 2064 O O . GLU A 1 256 ? 31.169 -24.192 32.674 1.00 94.56 256 GLU A O 1
ATOM 2069 N N . GLY A 1 257 ? 28.995 -23.644 32.563 1.00 95.25 257 GLY A N 1
ATOM 2070 C CA . GLY A 1 257 ? 29.010 -23.357 31.127 1.00 95.25 257 GLY A CA 1
ATOM 2071 C C . GLY A 1 257 ? 29.981 -22.230 30.766 1.00 95.25 257 GLY A C 1
ATOM 2072 O O . GLY A 1 257 ? 30.791 -22.374 29.848 1.00 95.25 257 GLY A O 1
ATOM 2073 N N . LEU A 1 258 ? 29.972 -21.136 31.533 1.00 94.69 258 LEU A N 1
ATOM 2074 C CA . LEU A 1 258 ? 30.896 -20.016 31.329 1.00 94.69 258 LEU A CA 1
ATOM 2075 C C . LEU A 1 258 ? 32.356 -20.398 31.611 1.00 94.69 258 LEU A C 1
ATOM 2077 O O . LEU A 1 258 ? 33.258 -19.957 30.898 1.00 94.69 258 LEU A O 1
ATOM 2081 N N . GLU A 1 259 ? 32.616 -21.222 32.625 1.00 95.12 259 GLU A N 1
ATOM 2082 C CA . GLU A 1 259 ? 33.963 -21.717 32.926 1.00 95.12 259 GLU A CA 1
ATOM 2083 C C . GLU A 1 259 ? 34.480 -22.661 31.829 1.00 95.12 259 GLU A C 1
ATOM 2085 O O . GLU A 1 259 ? 35.644 -22.563 31.424 1.00 95.12 259 GLU A O 1
ATOM 2090 N N . GLN A 1 260 ? 33.609 -23.506 31.269 1.00 95.94 260 GLN A N 1
ATOM 2091 C CA . GLN A 1 260 ? 33.932 -24.348 30.118 1.00 95.94 260 GLN A CA 1
ATOM 2092 C C . GLN A 1 260 ? 34.254 -23.506 28.882 1.00 95.94 260 GLN A C 1
ATOM 2094 O O . GLN A 1 260 ? 35.314 -23.697 28.283 1.00 95.94 260 GLN A O 1
ATOM 2099 N N . GLU A 1 261 ? 33.408 -22.540 28.523 1.00 96.12 261 GLU A N 1
ATOM 2100 C CA . GLU A 1 261 ? 33.665 -21.633 27.399 1.00 96.12 261 GLU A CA 1
ATOM 2101 C C . GLU A 1 261 ? 34.967 -20.851 27.591 1.00 96.12 261 GLU A C 1
ATOM 2103 O O . GLU A 1 261 ? 35.797 -20.784 26.680 1.00 96.12 261 GLU A O 1
ATOM 2108 N N . ARG A 1 262 ? 35.206 -20.328 28.799 1.00 96.38 262 ARG A N 1
ATOM 2109 C CA . ARG A 1 262 ? 36.456 -19.644 29.140 1.00 96.38 262 ARG A CA 1
ATOM 2110 C C . ARG A 1 262 ? 37.664 -20.561 28.948 1.00 96.38 262 ARG A C 1
ATOM 2112 O O . ARG A 1 262 ? 38.650 -20.131 28.352 1.00 96.38 262 ARG A O 1
ATOM 2119 N N . SER A 1 263 ? 37.603 -21.812 29.408 1.00 93.44 263 SER A N 1
ATOM 2120 C CA . SER A 1 263 ? 38.705 -22.772 29.244 1.00 93.44 263 SER A CA 1
ATOM 2121 C C . SER A 1 263 ? 38.974 -23.108 27.770 1.00 93.44 263 SER A C 1
ATOM 2123 O O . SER A 1 263 ? 40.129 -23.145 27.344 1.00 93.44 263 SER A O 1
ATOM 2125 N N . GLN A 1 264 ? 37.922 -23.256 26.959 1.00 96.44 264 GLN A N 1
ATOM 2126 C CA . GLN A 1 264 ? 38.039 -23.504 25.522 1.00 96.44 264 GLN A CA 1
ATOM 2127 C C . GLN A 1 264 ? 38.648 -22.310 24.786 1.00 96.44 264 GLN A C 1
ATOM 2129 O O . GLN A 1 264 ? 39.499 -22.487 23.912 1.00 96.44 264 GLN A O 1
ATOM 2134 N N . LEU A 1 265 ? 38.226 -21.092 25.132 1.00 97.12 265 LEU A N 1
ATOM 2135 C CA . LEU A 1 265 ? 38.773 -19.870 24.550 1.00 97.12 265 LEU A CA 1
ATOM 2136 C C . LEU A 1 265 ? 40.246 -19.690 24.914 1.00 97.12 265 LEU A C 1
ATOM 2138 O O . LEU A 1 265 ? 41.043 -19.393 24.029 1.00 97.12 265 LEU A O 1
ATOM 2142 N N . LEU A 1 266 ? 40.624 -19.942 26.170 1.00 96.75 266 LEU A N 1
ATOM 2143 C CA . LEU A 1 266 ? 42.025 -19.907 26.596 1.00 96.75 266 LEU A CA 1
ATOM 2144 C C . LEU A 1 266 ? 42.872 -20.942 25.847 1.00 96.75 266 LEU A C 1
ATOM 2146 O O . LEU A 1 266 ? 43.941 -20.602 25.350 1.00 96.75 266 LEU A O 1
ATOM 2150 N N . ALA A 1 267 ? 42.384 -22.175 25.684 1.00 96.19 267 ALA A N 1
ATOM 2151 C CA . ALA A 1 267 ? 43.094 -23.198 24.917 1.00 96.19 267 ALA A CA 1
ATOM 2152 C C . ALA A 1 267 ? 43.288 -22.791 23.445 1.00 96.19 267 ALA A C 1
ATOM 2154 O O . ALA A 1 267 ? 44.373 -22.951 22.889 1.00 96.19 267 ALA A O 1
ATOM 2155 N N . ARG A 1 268 ? 42.256 -22.221 22.808 1.00 96.81 268 ARG A N 1
ATOM 2156 C CA . ARG A 1 268 ? 42.352 -21.716 21.427 1.00 96.81 268 ARG A CA 1
ATOM 2157 C C . ARG A 1 268 ? 43.310 -20.533 21.310 1.00 96.81 268 ARG A C 1
ATOM 2159 O O . ARG A 1 268 ? 44.058 -20.478 20.338 1.00 96.81 268 ARG A O 1
ATOM 2166 N N . ALA A 1 269 ? 43.290 -19.619 22.279 1.00 96.44 269 ALA A N 1
ATOM 2167 C CA . ALA A 1 269 ? 44.201 -18.482 22.327 1.00 96.44 269 ALA A CA 1
ATOM 2168 C C . ALA A 1 269 ? 45.658 -18.948 22.444 1.00 96.44 269 ALA A C 1
ATOM 2170 O O . ALA A 1 269 ? 46.476 -18.539 21.630 1.00 96.44 269 ALA A O 1
ATOM 2171 N N . LEU A 1 270 ? 45.954 -19.893 23.344 1.00 96.69 270 LEU A N 1
ATOM 2172 C CA . LEU A 1 270 ? 47.295 -20.475 23.486 1.00 96.69 270 LEU A CA 1
ATOM 2173 C C . LEU A 1 270 ? 47.787 -21.144 22.195 1.00 96.69 270 LEU A C 1
ATOM 2175 O O . LEU A 1 270 ? 48.932 -20.957 21.794 1.00 96.69 270 LEU A O 1
ATOM 2179 N N . VAL A 1 271 ? 46.925 -21.896 21.501 1.00 96.69 271 VAL A N 1
ATOM 2180 C CA . VAL A 1 271 ? 47.285 -22.499 20.204 1.00 9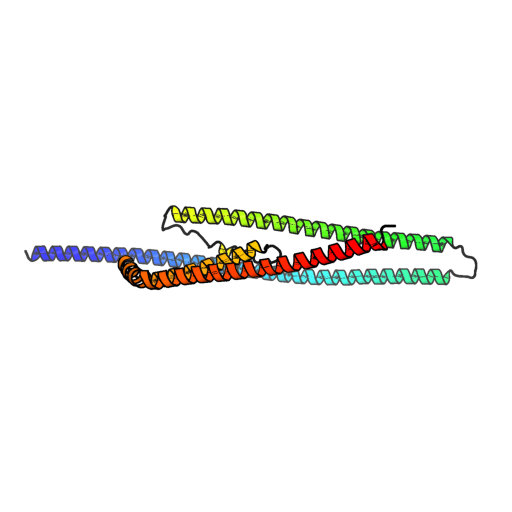6.69 271 VAL A CA 1
ATOM 2181 C C . VAL A 1 271 ? 47.547 -21.426 19.145 1.00 96.69 271 VAL A C 1
ATOM 2183 O O . VAL A 1 271 ? 48.464 -21.569 18.338 1.00 96.69 271 VAL A O 1
ATOM 2186 N N . ALA A 1 272 ? 46.754 -20.353 19.123 1.00 95.06 272 ALA A N 1
ATOM 2187 C CA . ALA A 1 272 ? 46.960 -19.244 18.199 1.00 95.06 272 ALA A CA 1
ATOM 2188 C C . ALA A 1 272 ? 48.276 -18.499 18.486 1.00 95.06 272 ALA A C 1
ATOM 2190 O O . ALA A 1 272 ? 49.030 -18.237 17.553 1.00 95.06 272 ALA A O 1
ATOM 2191 N N . GLU A 1 273 ? 48.586 -18.221 19.753 1.00 95.31 273 GLU A N 1
ATOM 2192 C CA . GLU A 1 273 ? 49.859 -17.626 20.187 1.00 95.31 273 GLU A CA 1
ATOM 2193 C C . GLU A 1 273 ? 51.063 -18.512 19.838 1.00 95.31 273 GLU A C 1
ATOM 2195 O O . GLU A 1 273 ? 52.085 -18.005 19.370 1.00 95.31 273 GLU A O 1
ATOM 2200 N N . GLY A 1 274 ? 50.925 -19.835 19.983 1.00 94.44 274 GLY A N 1
ATOM 2201 C CA . GLY A 1 274 ? 51.932 -20.805 19.549 1.00 94.44 274 GLY A CA 1
ATOM 2202 C C . GLY A 1 274 ? 52.200 -20.718 18.047 1.00 94.44 274 GLY A C 1
ATOM 2203 O O . GLY A 1 274 ? 53.341 -20.543 17.635 1.00 94.44 274 GLY A O 1
ATOM 2204 N N . ARG A 1 275 ? 51.144 -20.717 17.221 1.00 93.56 275 ARG A N 1
ATOM 2205 C CA . ARG A 1 275 ? 51.274 -20.565 15.759 1.00 93.56 275 ARG A CA 1
ATOM 2206 C C . ARG A 1 275 ? 51.904 -19.236 15.355 1.00 93.56 275 ARG A C 1
ATOM 2208 O O . ARG A 1 275 ? 52.659 -19.185 14.392 1.00 93.56 275 ARG A O 1
ATOM 2215 N N . VAL A 1 276 ? 51.580 -18.151 16.056 1.00 94.56 276 VAL A N 1
ATOM 2216 C CA . VAL A 1 276 ? 52.195 -16.841 15.798 1.00 94.56 276 VAL A CA 1
ATOM 2217 C C . VAL A 1 276 ? 53.679 -16.868 16.157 1.00 94.56 276 VAL A C 1
A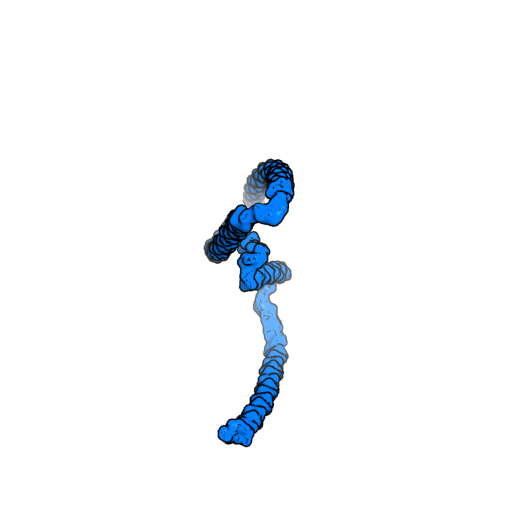TOM 2219 O O . VAL A 1 276 ? 54.484 -16.371 15.377 1.00 94.56 276 VAL A O 1
ATOM 2222 N N . SER A 1 277 ? 54.049 -17.495 17.276 1.00 92.94 277 SER A N 1
ATOM 2223 C CA . SER A 1 277 ? 55.454 -17.684 17.662 1.00 92.94 277 SER A CA 1
ATOM 2224 C C . SER A 1 277 ? 56.221 -18.527 16.639 1.00 92.94 277 SER A C 1
ATOM 2226 O O . SER A 1 277 ? 57.307 -18.132 16.234 1.00 92.94 277 SER A O 1
ATOM 2228 N N . GLU A 1 278 ? 55.638 -19.627 16.152 1.00 93.19 278 GLU A N 1
ATOM 2229 C CA . GLU A 1 278 ? 56.228 -20.470 15.097 1.00 93.19 278 GLU A CA 1
ATOM 2230 C C . GLU A 1 278 ? 56.441 -19.692 13.789 1.00 93.19 278 GLU A C 1
ATOM 2232 O O . GLU A 1 278 ? 57.488 -19.801 13.152 1.00 93.19 278 GLU A O 1
ATOM 2237 N N . LEU A 1 279 ? 55.458 -18.880 13.381 1.00 93.12 279 LEU A N 1
ATOM 2238 C CA . LEU A 1 279 ? 55.580 -18.027 12.196 1.00 93.12 279 LEU A CA 1
ATOM 2239 C C . LEU A 1 279 ? 56.644 -16.944 12.384 1.00 93.12 279 LEU A C 1
ATOM 2241 O O . LEU A 1 279 ? 57.389 -16.665 11.447 1.00 93.12 279 LEU A O 1
ATOM 2245 N N . GLN A 1 280 ? 56.728 -16.349 13.575 1.00 90.75 280 GLN A N 1
ATOM 2246 C CA . GLN A 1 280 ? 57.751 -15.362 13.904 1.00 90.75 280 GLN A CA 1
ATOM 2247 C C . GLN A 1 280 ? 59.149 -15.990 13.874 1.00 90.75 280 GLN A C 1
ATOM 2249 O O . GLN A 1 280 ? 60.043 -15.443 13.240 1.00 90.75 280 GLN A O 1
ATOM 2254 N N . GLU A 1 281 ? 59.320 -17.174 14.460 1.00 91.31 281 GLU A N 1
ATOM 2255 C CA . GLU A 1 281 ? 60.582 -17.913 14.423 1.00 91.31 281 GLU A CA 1
ATOM 2256 C C . GLU A 1 281 ? 60.971 -18.300 12.988 1.00 91.31 281 GLU A C 1
ATOM 2258 O O . GLU A 1 281 ? 62.129 -18.157 12.600 1.00 91.31 281 GLU A O 1
ATOM 2263 N N . TYR A 1 282 ? 60.008 -18.704 12.154 1.00 92.19 282 TYR A N 1
ATOM 2264 C CA . TYR A 1 282 ? 60.251 -18.956 10.732 1.00 92.19 282 TYR A CA 1
ATOM 2265 C C . TYR A 1 282 ? 60.713 -17.692 9.992 1.00 92.19 282 TYR A C 1
ATOM 2267 O O . TYR A 1 282 ? 61.647 -17.749 9.188 1.00 92.19 282 TYR A O 1
ATOM 2275 N N . ILE A 1 283 ? 60.085 -16.542 10.261 1.00 91.00 283 ILE A N 1
ATOM 2276 C CA . ILE A 1 283 ? 60.499 -15.246 9.706 1.00 91.00 283 ILE A CA 1
ATOM 2277 C C . ILE A 1 283 ? 61.927 -14.916 10.156 1.00 91.00 283 ILE A C 1
ATOM 2279 O O . ILE A 1 283 ? 62.768 -14.593 9.317 1.00 91.00 283 ILE A O 1
ATOM 2283 N N . ASP A 1 284 ? 62.228 -15.057 11.443 1.00 89.94 284 ASP A N 1
ATOM 2284 C CA . ASP A 1 284 ? 63.537 -14.721 12.003 1.00 89.94 284 ASP A CA 1
ATOM 2285 C C . ASP A 1 284 ? 64.649 -15.663 11.496 1.00 89.94 284 ASP A C 1
ATOM 2287 O O . ASP A 1 284 ? 65.774 -15.226 11.264 1.00 89.94 284 ASP A O 1
ATOM 2291 N N . GLN A 1 285 ? 64.353 -16.945 11.251 1.00 86.81 285 GLN A N 1
ATOM 2292 C CA . GLN A 1 285 ? 65.330 -17.919 10.742 1.00 86.81 285 GLN A CA 1
ATOM 2293 C C . GLN A 1 285 ? 65.532 -17.860 9.219 1.00 86.81 285 GLN A C 1
ATOM 2295 O O . GLN A 1 285 ? 66.643 -18.102 8.735 1.00 86.81 285 GLN A O 1
ATOM 2300 N N . HIS A 1 286 ? 64.477 -17.576 8.446 1.00 81.12 286 HIS A N 1
ATOM 2301 C CA . HIS A 1 286 ? 64.499 -17.718 6.983 1.00 81.12 286 HIS A CA 1
ATOM 2302 C C . HIS A 1 286 ? 64.365 -16.411 6.203 1.00 81.12 286 HIS A C 1
ATOM 2304 O O . HIS A 1 286 ? 64.771 -16.369 5.041 1.00 81.12 286 HIS A O 1
ATOM 2310 N N . LEU A 1 287 ? 63.799 -15.363 6.801 1.00 75.06 287 LEU A N 1
ATOM 2311 C CA . LEU A 1 287 ? 63.500 -14.100 6.120 1.00 75.06 287 LEU A CA 1
ATOM 2312 C C . LEU A 1 287 ? 64.280 -12.909 6.690 1.00 75.06 287 LEU A C 1
ATOM 2314 O O . LEU A 1 287 ? 64.463 -11.929 5.973 1.00 75.06 287 LEU A O 1
ATOM 2318 N N . ALA A 1 288 ? 64.791 -12.991 7.921 1.00 61.25 288 ALA A N 1
ATOM 2319 C CA . ALA A 1 288 ? 65.711 -12.006 8.482 1.00 61.25 288 ALA A CA 1
ATOM 2320 C C . ALA A 1 288 ? 67.173 -12.318 8.085 1.00 61.25 288 ALA A C 1
ATOM 2322 O O . ALA A 1 288 ? 67.978 -12.795 8.884 1.00 61.25 288 ALA A O 1
ATOM 2323 N N . ARG A 1 289 ? 67.519 -12.056 6.820 1.00 57.72 289 ARG A N 1
ATOM 2324 C CA . ARG A 1 289 ? 68.899 -11.813 6.367 1.00 57.72 289 ARG A CA 1
ATOM 2325 C C . ARG A 1 289 ? 68.976 -10.468 5.668 1.00 57.72 289 ARG A C 1
ATOM 2327 O O . ARG A 1 289 ? 68.112 -10.225 4.800 1.00 57.72 289 ARG A O 1
#

Sequence (289 aa):
HIKVDLEKLKQTYDWQQQKLEERVLVMEKELQEAKAVTGNSQQKLVEQSAVLLSCRSQLQEVEAENSRLQLRLKELSEDYRCRLAQYLRDLAAYMDSKAPGPIRAPTDSTAMKSTVDSMLQGIRASYRAREEQLARAARGYQKRMKTLVKKHENLLIAYGLQREQIRASGSSTMDCGPAELHFSITDPELLTNTTRELQRLREQKAKLELQLQEVQQVLPEIPLLLTLGWVLGLLTEMGWAELRKQLQEFTHNTQEGLEQERSQLLARALVAEGRVSELQEYIDQHLAR

Radius of gyration: 43.15 Å; chains: 1; bounding box: 128×38×123 Å

Secondary structure (DSSP, 8-state):
-HHHHHHHHHHHHHHHHHHHHHHHHHHHHHHHHHHHHHHHHHHHHHHHHHHHHHHHHHHHHHHHHHHHHHHHHHHHHHHHHHHHHHHHHHHHHHHHHT--SS-S-HHHHHHHHHHHHHHHHHHHHHHHHHHHHHHHHHHHHHHHHHHHHHHHHHHHHHHHHHHHHHHHTT-TT----S-GGGG----TTT--HHHHHHHHHHHHHHHHHHHHHHHHHHS----HHHHHHHHHHHHTTHHHHHHHHHHHHHHHHHHHHHHHHHHHHHHHHHHHHHHHHHHHHHHHHHT--

Organism: NCBI:txid91767

pLDDT: mean 85.8, std 14.12, range [45.72, 98.44]

InterPro domains:
  IPR039873 Coiled-coil domain-containing protein 78 [PTHR22106] (5-289)